Protein AF-A0A7Y2D5H0-F1 (afdb_monomer_lite)

Sequence (251 aa):
MCSSESSTPPQPSTTPNADRPAGATNEPCPEDCTRREFSPREVNESISETISNAPAPYTAWNGTYGWRSKFTVQPDRASCAVRVIVKIKVRGTVTETQKAAWKSAIEGKWNGKAKLVCPDPACEAACPNGYAIRIELQYVDRGEHYTVTANQPTATEGGRAGIGGTTSMTGWGVGDTTDVTHEFGHMLGCPEEYFTTDGVDYTEGGTKTGFRDPGGGIMNNPSGNPTTANYELVRQNAASAMGLTCTTETA

Structure (mmCIF, N/CA/C/O backbone):
data_AF-A0A7Y2D5H0-F1
#
_entry.id   AF-A0A7Y2D5H0-F1
#
loop_
_atom_site.group_PDB
_atom_site.id
_atom_site.type_symbol
_atom_site.label_atom_id
_atom_site.label_alt_id
_atom_site.label_comp_id
_atom_site.label_asym_id
_atom_site.label_entity_id
_atom_site.label_seq_id
_atom_site.pdbx_PDB_ins_code
_atom_site.Cartn_x
_atom_site.Cartn_y
_atom_site.Cartn_z
_atom_site.occupancy
_atom_site.B_iso_or_equiv
_atom_site.auth_seq_id
_atom_site.auth_comp_id
_atom_site.auth_asym_id
_atom_site.auth_atom_id
_atom_site.pdbx_PDB_model_num
ATOM 1 N N . MET A 1 1 ? -20.836 -5.500 37.266 1.00 45.53 1 MET A N 1
ATOM 2 C CA . MET A 1 1 ? -20.396 -6.509 36.282 1.00 45.53 1 MET A CA 1
ATOM 3 C C . MET A 1 1 ? -21.612 -7.347 35.935 1.00 45.53 1 MET A C 1
ATOM 5 O O . MET A 1 1 ? -22.030 -8.138 36.768 1.00 45.53 1 MET A O 1
ATOM 9 N N . CYS A 1 2 ? -22.241 -7.120 34.778 1.00 45.03 2 CYS A N 1
ATOM 10 C CA . CYS A 1 2 ? -23.229 -8.064 34.257 1.00 45.03 2 CYS A CA 1
ATOM 11 C C . CYS A 1 2 ? -22.445 -9.250 33.703 1.00 45.03 2 CYS A C 1
ATOM 13 O O . CYS A 1 2 ? -22.062 -9.266 32.537 1.00 45.03 2 CYS A O 1
ATOM 15 N N . SER A 1 3 ? -22.113 -10.196 34.577 1.00 39.09 3 SER A N 1
ATOM 16 C CA . SER A 1 3 ? -21.658 -11.507 34.148 1.00 39.09 3 SER A CA 1
ATOM 17 C C . SER A 1 3 ? -22.810 -12.135 33.376 1.00 39.09 3 SER A C 1
ATOM 19 O O . SER A 1 3 ? -23.872 -12.388 33.941 1.00 39.09 3 SER A O 1
ATOM 21 N N . SER A 1 4 ? -22.619 -12.377 32.082 1.00 44.34 4 SER A N 1
ATOM 22 C CA . SER A 1 4 ? -23.442 -13.318 31.331 1.00 44.34 4 SER A CA 1
ATOM 23 C C . SER A 1 4 ? -23.094 -14.731 31.807 1.00 44.34 4 SER A C 1
ATOM 25 O O . SER A 1 4 ? -22.464 -15.511 31.095 1.00 44.34 4 SER A O 1
ATOM 27 N N . GLU A 1 5 ? -23.435 -15.046 33.054 1.00 43.03 5 GLU A N 1
ATOM 28 C CA . GLU A 1 5 ? -23.520 -16.425 33.499 1.00 43.03 5 GLU A CA 1
ATOM 29 C C . GLU A 1 5 ? -24.813 -16.991 32.918 1.00 43.03 5 GLU A C 1
ATOM 31 O O . GLU A 1 5 ? -25.920 -16.639 33.328 1.00 43.03 5 GLU A O 1
ATOM 36 N N . SER A 1 6 ? -24.656 -17.860 31.921 1.00 50.69 6 SER A N 1
ATOM 37 C CA . SER A 1 6 ? -25.684 -18.805 31.497 1.00 50.69 6 SER A CA 1
ATOM 38 C C . SER A 1 6 ? -26.018 -19.711 32.686 1.00 50.69 6 SER A C 1
ATOM 40 O O . SER A 1 6 ? -25.460 -20.798 32.828 1.00 50.69 6 SER A O 1
ATOM 42 N N . SER A 1 7 ? -26.900 -19.244 33.567 1.00 45.47 7 SER A N 1
ATOM 43 C CA . SER A 1 7 ? -27.451 -20.037 34.657 1.00 45.47 7 SER A CA 1
ATOM 44 C C . SER A 1 7 ? -28.600 -20.893 34.129 1.00 45.47 7 SER A C 1
ATOM 46 O O . SER A 1 7 ? -29.529 -20.425 33.473 1.00 45.47 7 SER A O 1
ATOM 48 N N . THR A 1 8 ? -28.491 -22.191 34.387 1.00 58.25 8 THR A N 1
ATOM 49 C CA . THR A 1 8 ? -29.515 -23.208 34.147 1.00 58.25 8 THR A CA 1
ATOM 50 C C . THR A 1 8 ? -30.846 -22.774 34.783 1.00 58.25 8 THR A C 1
ATOM 52 O O . THR A 1 8 ? -30.819 -22.273 35.911 1.00 58.25 8 THR A O 1
ATOM 55 N N . PRO A 1 9 ? -32.011 -22.963 34.128 1.00 58.03 9 PRO A N 1
ATOM 56 C CA . PRO A 1 9 ? -33.292 -22.531 34.682 1.00 58.03 9 PRO A CA 1
ATOM 57 C C . PRO A 1 9 ? -33.554 -23.170 36.058 1.00 58.03 9 PRO A C 1
ATOM 59 O O . PRO A 1 9 ? -33.468 -24.398 36.170 1.00 58.03 9 PRO A O 1
ATOM 62 N N . PRO A 1 10 ? -33.883 -22.393 37.106 1.00 57.25 10 PRO A N 1
ATOM 63 C CA . PRO A 1 10 ? -34.279 -22.961 38.387 1.00 57.25 10 PRO A CA 1
ATOM 64 C C . PRO A 1 10 ? -35.613 -23.711 38.261 1.00 57.25 10 PRO A C 1
ATOM 66 O O . PRO A 1 10 ? -36.517 -23.296 37.533 1.00 57.25 10 PRO A O 1
ATOM 69 N N . GLN A 1 11 ? -35.731 -24.829 38.986 1.00 64.50 11 GLN A N 1
ATOM 70 C CA . GLN A 1 11 ? -36.980 -25.586 39.115 1.00 64.50 11 GLN A CA 1
ATOM 71 C C . GLN A 1 11 ? -38.118 -24.700 39.660 1.00 64.50 11 GLN A C 1
ATOM 73 O O . GLN A 1 11 ? -37.873 -23.852 40.521 1.00 64.50 11 GLN A O 1
ATOM 78 N N . PRO A 1 12 ? -39.370 -24.913 39.210 1.00 52.72 12 PRO A N 1
ATOM 79 C CA . PRO A 1 12 ? -40.510 -24.108 39.631 1.00 52.72 12 PRO A CA 1
ATOM 80 C C . PRO A 1 12 ? -40.818 -24.318 41.120 1.00 52.72 12 PRO A C 1
ATOM 82 O O . PRO A 1 12 ? -41.073 -25.438 41.563 1.00 52.72 12 PRO A O 1
ATOM 85 N N . SER A 1 13 ? -40.820 -23.227 41.889 1.00 59.06 13 SER A N 1
ATOM 86 C CA . SER A 1 13 ? -41.262 -23.200 43.282 1.00 59.06 13 SER A CA 1
ATOM 87 C C . SER A 1 13 ? -42.764 -22.907 43.377 1.00 59.06 13 SER A C 1
ATOM 89 O O . SER A 1 13 ? -43.295 -21.985 42.761 1.00 59.06 13 SER A O 1
ATOM 91 N N . THR A 1 14 ? -43.470 -23.704 44.177 1.00 58.34 14 THR A N 1
ATOM 92 C CA . THR A 1 14 ? -44.917 -23.619 44.419 1.00 58.34 14 THR A CA 1
ATOM 93 C C . THR A 1 14 ? -45.246 -22.671 45.576 1.00 58.34 14 THR A C 1
ATOM 95 O O . THR A 1 14 ? -45.796 -23.102 46.592 1.00 58.34 14 THR A O 1
ATOM 98 N N . THR A 1 15 ? -44.899 -21.386 45.467 1.00 53.59 15 THR A N 1
ATOM 99 C CA . THR A 1 15 ? -45.308 -20.379 46.467 1.00 53.59 15 THR A CA 1
ATOM 100 C C . THR A 1 15 ? -46.478 -19.510 45.985 1.00 53.59 15 THR A C 1
ATOM 102 O O . THR A 1 15 ? -46.418 -18.968 44.882 1.00 53.59 15 THR A O 1
ATOM 105 N N . PRO A 1 16 ? -47.527 -19.332 46.812 1.00 52.09 16 PRO A N 1
ATOM 106 C CA . PRO A 1 16 ? -48.714 -18.548 46.488 1.00 52.09 16 PRO A CA 1
ATOM 107 C C . PRO A 1 16 ? -48.440 -17.055 46.709 1.00 52.09 16 PRO A C 1
ATOM 109 O O . PRO A 1 16 ? -48.640 -16.534 47.799 1.00 52.09 16 PRO A O 1
ATOM 112 N N . ASN A 1 17 ? -47.917 -16.376 45.690 1.00 54.53 17 ASN A N 1
ATOM 113 C CA . ASN A 1 17 ? -47.946 -14.913 45.566 1.00 54.53 17 ASN A CA 1
ATOM 114 C C . ASN A 1 17 ? -47.635 -14.545 44.108 1.00 54.53 17 ASN A C 1
ATOM 116 O O . ASN A 1 17 ? -46.522 -14.152 43.762 1.00 54.53 17 ASN A O 1
ATOM 120 N N . ALA A 1 18 ? -48.625 -14.744 43.238 1.00 52.69 18 ALA A N 1
ATOM 121 C CA . ALA A 1 18 ? -48.531 -14.547 41.796 1.00 52.69 18 ALA A CA 1
ATOM 122 C C . ALA A 1 18 ? -49.456 -13.407 41.343 1.00 52.69 18 ALA A C 1
ATOM 124 O O . ALA A 1 18 ? -50.386 -13.649 40.594 1.00 52.69 18 ALA A O 1
ATOM 125 N N . ASP A 1 19 ? -49.208 -12.176 41.806 1.00 56.19 19 ASP A N 1
ATOM 126 C CA . ASP A 1 19 ? -49.989 -10.993 41.386 1.00 56.19 19 ASP A CA 1
ATOM 127 C C . ASP A 1 19 ? -49.125 -9.755 41.064 1.00 56.19 19 ASP A C 1
ATOM 129 O O . ASP A 1 19 ? -49.615 -8.627 41.028 1.00 56.19 19 ASP A O 1
ATOM 133 N N . ARG A 1 20 ? -47.823 -9.918 40.774 1.00 54.28 20 ARG A N 1
ATOM 134 C CA . ARG A 1 20 ? -47.036 -8.822 40.169 1.00 54.28 20 ARG A CA 1
ATOM 135 C C . ARG A 1 20 ? -47.070 -8.933 38.642 1.00 54.28 20 ARG A C 1
ATOM 137 O O . ARG A 1 20 ? -46.663 -9.973 38.125 1.00 54.28 20 ARG A O 1
ATOM 144 N N . PRO A 1 21 ? -47.489 -7.880 37.909 1.00 57.12 21 PRO A N 1
ATOM 145 C CA . PRO A 1 21 ? -47.457 -7.883 36.453 1.00 57.12 21 PRO A CA 1
ATOM 146 C C . PRO A 1 21 ? -46.015 -8.060 35.972 1.00 57.12 21 PRO A C 1
ATOM 148 O O . PRO A 1 21 ? -45.145 -7.236 36.268 1.00 57.12 21 PRO A O 1
ATOM 151 N N . ALA A 1 22 ? -45.761 -9.133 35.225 1.00 58.91 22 ALA A N 1
ATOM 152 C CA . ALA A 1 22 ? -44.515 -9.360 34.504 1.00 58.91 22 ALA A CA 1
ATOM 153 C C . ALA A 1 22 ? -44.458 -8.409 33.295 1.00 58.91 22 ALA A C 1
ATOM 155 O O . ALA A 1 22 ? -44.724 -8.796 32.164 1.00 58.91 22 ALA A O 1
ATOM 156 N N . GLY A 1 23 ? -44.208 -7.127 33.559 1.00 58.00 23 GLY A N 1
ATOM 157 C CA . GLY A 1 23 ? -44.212 -6.060 32.554 1.00 58.00 23 GLY A CA 1
ATOM 158 C C . GLY A 1 23 ? -43.050 -5.084 32.697 1.00 58.00 23 GLY A C 1
ATOM 159 O O . GLY A 1 23 ? -43.138 -3.965 32.205 1.00 58.00 23 GLY A O 1
ATOM 160 N N . ALA A 1 24 ? -41.975 -5.470 33.388 1.00 59.59 24 ALA A N 1
ATOM 161 C CA . ALA A 1 24 ? -40.741 -4.700 33.343 1.00 59.59 24 ALA A CA 1
ATOM 162 C C . ALA A 1 24 ? -40.097 -4.932 31.971 1.00 59.59 24 ALA A C 1
ATOM 164 O O . ALA A 1 24 ? -39.586 -6.013 31.686 1.00 59.59 24 ALA A O 1
ATOM 165 N N . THR A 1 25 ? -40.178 -3.930 31.098 1.00 60.44 25 THR A N 1
ATOM 166 C CA . THR A 1 25 ? -39.374 -3.865 29.879 1.00 60.44 25 THR A CA 1
ATOM 167 C C . THR A 1 25 ? -37.912 -3.972 30.289 1.00 60.44 25 THR A C 1
ATOM 169 O O . THR A 1 25 ? -37.429 -3.107 31.018 1.00 60.44 25 THR A O 1
ATOM 172 N N . ASN A 1 26 ? -37.233 -5.044 29.875 1.00 66.25 26 ASN A N 1
ATOM 173 C CA . ASN A 1 26 ? -35.796 -5.190 30.075 1.00 66.25 26 ASN A CA 1
ATOM 174 C C . ASN A 1 26 ? -35.111 -4.002 29.402 1.00 66.25 26 ASN A C 1
ATOM 176 O O . ASN A 1 26 ? -35.035 -3.942 28.175 1.00 66.25 26 ASN A O 1
ATOM 180 N N . GLU A 1 27 ? -34.668 -3.043 30.207 1.00 69.12 27 GLU A N 1
ATOM 181 C CA . GLU A 1 27 ? -33.819 -1.965 29.737 1.00 69.12 27 GLU A CA 1
ATOM 182 C C . GLU A 1 27 ? -32.550 -2.624 29.179 1.00 69.12 27 GLU A C 1
ATOM 184 O O . GLU A 1 27 ? -31.918 -3.422 29.887 1.00 69.12 27 GLU A O 1
ATOM 189 N N . PRO A 1 28 ? -32.229 -2.422 27.889 1.00 70.75 28 PRO A N 1
ATOM 190 C CA . PRO A 1 28 ? -31.064 -3.051 27.296 1.00 70.75 28 PRO A CA 1
ATOM 191 C C . PRO A 1 28 ? -29.832 -2.629 28.091 1.00 70.75 28 PRO A C 1
ATOM 193 O O . PRO A 1 28 ? -29.683 -1.461 28.454 1.00 70.75 28 PRO A O 1
ATOM 196 N N . CYS A 1 29 ? -28.964 -3.594 28.397 1.00 68.88 29 CYS A N 1
ATOM 197 C CA . CYS A 1 29 ? -27.712 -3.290 29.073 1.00 68.88 29 CYS A CA 1
ATOM 198 C C . CYS A 1 29 ? -26.967 -2.204 28.283 1.00 68.88 29 CYS A C 1
ATOM 200 O O . CYS A 1 29 ? -26.958 -2.278 27.050 1.00 68.88 29 CYS A O 1
ATOM 202 N N . PRO A 1 30 ? -26.337 -1.228 28.964 1.00 74.44 30 PRO A N 1
ATOM 203 C CA . PRO A 1 30 ? -25.504 -0.245 28.292 1.00 74.44 30 PRO A CA 1
ATOM 204 C C . PRO A 1 30 ? -24.509 -0.967 27.386 1.00 74.44 30 PRO A C 1
ATOM 206 O O . PRO A 1 30 ? -23.818 -1.885 27.836 1.00 74.44 30 PRO A O 1
ATOM 209 N N . GLU A 1 31 ? -24.491 -0.599 26.108 1.00 81.69 31 GLU A N 1
ATOM 210 C CA . GLU A 1 31 ? -23.585 -1.195 25.134 1.00 81.69 31 GLU A CA 1
ATOM 211 C C . GLU A 1 31 ? -22.144 -0.980 25.615 1.00 81.69 31 GLU A C 1
ATOM 213 O O . GLU A 1 31 ? -21.754 0.142 25.949 1.00 81.69 31 GLU A O 1
ATOM 218 N N . ASP A 1 32 ? -21.355 -2.058 25.697 1.00 89.44 32 ASP A N 1
ATOM 219 C CA . ASP A 1 32 ? -19.932 -1.945 26.006 1.00 89.44 32 ASP A CA 1
ATOM 220 C C . ASP A 1 32 ? -19.252 -1.245 24.830 1.00 89.44 32 ASP A C 1
ATOM 222 O O . ASP A 1 32 ? -18.888 -1.860 23.823 1.00 89.44 32 ASP A O 1
ATOM 226 N N . CYS A 1 33 ? -19.092 0.069 24.968 1.00 89.56 33 CYS A N 1
ATOM 227 C CA . CYS A 1 33 ? -18.573 0.919 23.913 1.00 89.56 33 CYS A CA 1
ATOM 228 C C . CYS A 1 33 ? -17.155 0.519 23.480 1.00 89.56 33 CYS A C 1
ATOM 230 O O . CYS A 1 33 ? -16.742 0.908 22.388 1.00 89.56 33 CYS A O 1
ATOM 232 N N . THR A 1 34 ? -16.425 -0.277 24.278 1.00 92.06 34 THR A N 1
ATOM 233 C CA . THR A 1 34 ? -15.085 -0.802 23.956 1.00 92.06 34 THR A CA 1
ATOM 234 C C . THR A 1 34 ? -15.108 -2.010 23.015 1.00 92.06 34 THR A C 1
ATOM 236 O O . THR A 1 34 ? -14.064 -2.428 22.523 1.00 92.06 34 THR A O 1
ATOM 239 N N . ARG A 1 35 ? -16.291 -2.552 22.707 1.00 91.81 35 ARG A N 1
ATOM 240 C CA . ARG A 1 35 ? -16.477 -3.721 21.829 1.00 91.81 35 ARG A CA 1
ATOM 241 C C . ARG A 1 35 ? -17.313 -3.427 20.590 1.00 91.81 35 ARG A C 1
ATOM 243 O O . ARG A 1 35 ? -17.757 -4.352 19.919 1.00 91.81 35 ARG A O 1
ATOM 250 N N . ARG A 1 36 ? -17.526 -2.147 20.284 1.00 89.50 36 ARG A N 1
ATOM 251 C CA . ARG A 1 36 ? -18.278 -1.724 19.104 1.00 89.50 36 ARG A CA 1
ATOM 252 C C . ARG A 1 36 ? -17.666 -2.315 17.833 1.00 89.50 36 ARG A C 1
ATOM 254 O O . ARG A 1 36 ? -16.488 -2.097 17.542 1.00 89.50 36 ARG A O 1
ATOM 261 N N . GLU A 1 37 ? -18.491 -3.014 17.065 1.00 89.25 37 GLU A N 1
ATOM 262 C CA . GLU A 1 37 ? -18.139 -3.466 15.725 1.00 89.25 37 GLU A CA 1
ATOM 263 C C . GLU A 1 37 ? -18.453 -2.374 14.701 1.00 89.25 37 GLU A C 1
ATOM 265 O O . GLU A 1 37 ? -19.475 -1.685 14.776 1.00 89.25 37 GLU A O 1
ATOM 270 N N . PHE A 1 38 ? -17.570 -2.225 13.718 1.00 95.06 38 PHE A N 1
ATOM 271 C CA . PHE A 1 38 ? -17.778 -1.327 12.592 1.00 95.06 38 PHE A CA 1
ATOM 272 C C . PHE A 1 38 ? -18.058 -2.145 11.340 1.00 95.06 38 PHE A C 1
ATOM 274 O O . PHE A 1 38 ? -17.418 -3.169 11.089 1.00 95.06 38 PHE A O 1
ATOM 281 N N . SER A 1 39 ? -19.015 -1.683 10.535 1.00 96.19 39 SER A N 1
ATOM 282 C CA . SER A 1 39 ? -19.279 -2.315 9.245 1.00 96.19 39 SER A CA 1
ATOM 283 C C . SER A 1 39 ? -18.039 -2.189 8.352 1.00 96.19 39 SER A C 1
ATOM 285 O O . SER A 1 39 ? -17.507 -1.081 8.223 1.00 96.19 39 SER A O 1
ATOM 287 N N . PRO A 1 40 ? -17.574 -3.286 7.724 1.00 97.56 40 PRO A N 1
ATOM 288 C CA . PRO A 1 40 ? -16.508 -3.207 6.739 1.00 97.56 40 PRO A CA 1
ATOM 289 C C . PRO A 1 40 ? -16.886 -2.251 5.607 1.00 97.56 40 PRO A C 1
ATOM 291 O O . PRO A 1 40 ? -18.034 -2.222 5.160 1.00 97.56 40 PRO A O 1
ATOM 294 N N . ARG A 1 41 ? -15.907 -1.496 5.116 1.00 98.25 41 ARG A N 1
ATOM 295 C CA . ARG A 1 41 ? -16.068 -0.570 3.998 1.00 98.25 41 ARG A CA 1
ATOM 296 C C . ARG A 1 41 ? -15.247 -1.047 2.812 1.00 98.25 41 ARG A C 1
ATOM 298 O O . ARG A 1 41 ? -14.034 -1.203 2.929 1.00 98.25 41 ARG A O 1
ATOM 305 N N . GLU A 1 42 ? -15.906 -1.229 1.676 1.00 98.62 42 GLU A N 1
ATOM 306 C CA . GLU A 1 42 ? -15.233 -1.486 0.405 1.00 98.62 42 GLU A CA 1
ATOM 307 C C . GLU A 1 42 ? -14.732 -0.166 -0.192 1.00 98.62 42 GLU A C 1
ATOM 309 O O . GLU A 1 42 ? -15.496 0.786 -0.358 1.00 98.62 42 GLU A O 1
ATOM 314 N N . VAL A 1 43 ? -13.442 -0.111 -0.500 1.00 98.75 43 VAL A N 1
ATOM 315 C CA . VAL A 1 43 ? -12.756 1.027 -1.112 1.00 98.75 43 VAL A CA 1
ATOM 316 C C . VAL A 1 43 ? -12.576 0.734 -2.592 1.00 98.75 43 VAL A C 1
ATOM 318 O O . VAL A 1 43 ? -12.170 -0.361 -2.971 1.00 98.75 43 VAL A O 1
ATOM 321 N N . ASN A 1 44 ? -12.894 1.711 -3.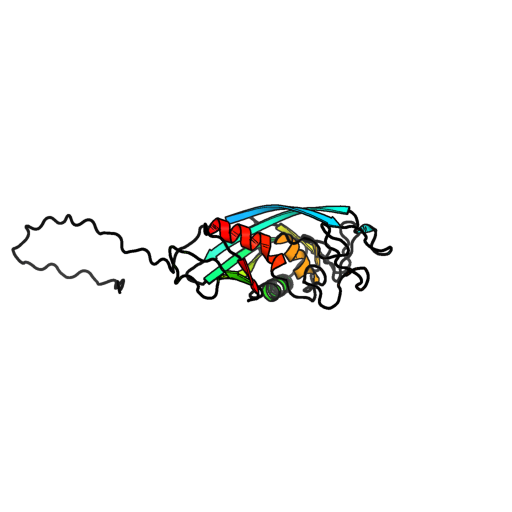439 1.00 98.62 44 ASN A N 1
ATOM 322 C CA . ASN A 1 44 ? -12.688 1.642 -4.882 1.00 98.62 44 ASN A CA 1
ATOM 323 C C . ASN A 1 44 ? -12.510 3.069 -5.416 1.00 98.62 44 ASN A C 1
ATOM 325 O O . ASN A 1 44 ? -13.448 3.671 -5.946 1.00 98.62 44 ASN A O 1
ATOM 329 N N . GLU A 1 45 ? -11.314 3.616 -5.225 1.00 98.56 45 GLU A N 1
ATOM 330 C CA . GLU A 1 45 ? -10.999 5.028 -5.455 1.00 98.56 45 GLU A CA 1
ATOM 331 C C . GLU A 1 45 ? -10.133 5.209 -6.698 1.00 98.56 45 GLU A C 1
ATOM 333 O O . GLU A 1 45 ? -9.316 4.351 -7.036 1.00 98.56 45 GLU A O 1
ATOM 338 N N . SER A 1 46 ? -10.351 6.306 -7.426 1.00 98.50 46 SER A N 1
ATOM 339 C CA . SER A 1 46 ? -9.501 6.666 -8.563 1.00 98.50 46 SER A CA 1
ATOM 340 C C . SER A 1 46 ? -8.314 7.457 -8.049 1.00 98.50 46 SER A C 1
ATOM 342 O O . SER A 1 46 ? -8.507 8.499 -7.430 1.00 98.50 46 SER A O 1
ATOM 344 N N . ILE A 1 47 ? -7.113 6.981 -8.341 1.00 98.44 47 ILE A N 1
ATOM 345 C CA . ILE A 1 47 ? -5.870 7.667 -8.010 1.00 98.44 47 ILE A CA 1
ATOM 346 C C . ILE A 1 47 ? -5.227 8.122 -9.311 1.00 98.44 47 ILE A C 1
ATOM 348 O O . ILE A 1 47 ? -5.346 7.450 -10.339 1.00 98.44 47 ILE A O 1
ATOM 352 N N . SER A 1 48 ? -4.592 9.284 -9.272 1.00 98.25 48 SER A N 1
ATOM 353 C CA . SER A 1 48 ? -3.769 9.795 -10.353 1.00 98.25 48 SER A CA 1
ATOM 354 C C . SER A 1 48 ? -2.543 10.447 -9.751 1.00 98.25 48 SER A C 1
ATOM 356 O O . SER A 1 48 ? -2.638 11.027 -8.674 1.00 98.25 48 SER A O 1
ATOM 358 N N . GLU A 1 49 ? -1.431 10.350 -10.461 1.00 97.94 49 GLU A N 1
ATOM 359 C CA . GLU A 1 49 ? -0.187 11.020 -10.114 1.00 97.94 49 GLU A CA 1
ATOM 360 C C . GLU A 1 49 ? 0.399 11.656 -11.372 1.00 97.94 49 GLU A C 1
ATOM 362 O O . GLU A 1 49 ? 0.147 11.205 -12.497 1.00 97.94 49 GLU A O 1
ATOM 367 N N . THR A 1 50 ? 1.201 12.695 -11.197 1.00 98.38 50 THR A N 1
ATOM 368 C CA . THR A 1 50 ? 2.016 13.273 -12.260 1.00 98.38 50 THR A CA 1
ATOM 369 C C . THR A 1 50 ? 3.474 13.283 -11.849 1.00 98.38 50 THR A C 1
ATOM 371 O O . THR A 1 50 ? 3.861 13.992 -10.921 1.00 98.38 50 THR A O 1
ATOM 374 N N . ILE A 1 51 ? 4.285 12.541 -12.600 1.00 97.25 51 ILE A N 1
ATOM 375 C CA . ILE A 1 51 ? 5.739 12.533 -12.472 1.00 97.25 51 ILE A CA 1
ATOM 376 C C . ILE A 1 51 ? 6.312 13.536 -13.470 1.00 97.25 51 ILE A C 1
ATOM 378 O O . ILE A 1 51 ? 5.972 13.539 -14.658 1.00 97.25 51 ILE A O 1
ATOM 382 N N . SER A 1 52 ? 7.198 14.394 -12.987 1.00 97.06 52 SER A N 1
ATOM 383 C CA . SER A 1 52 ? 7.877 15.425 -13.762 1.00 97.06 52 SER A CA 1
ATOM 384 C C . SER A 1 52 ? 9.353 15.523 -13.375 1.00 97.06 52 SER A C 1
ATOM 386 O O . SER A 1 52 ? 9.790 14.978 -12.359 1.00 97.06 52 SER A O 1
ATOM 388 N N . ASN A 1 53 ? 10.132 16.215 -14.210 1.00 94.12 53 ASN A N 1
ATOM 389 C CA . ASN A 1 53 ? 11.560 16.471 -14.006 1.00 94.12 53 ASN A CA 1
ATOM 390 C C . ASN A 1 53 ? 12.431 15.212 -13.831 1.00 94.12 53 ASN A C 1
ATOM 392 O O . ASN A 1 53 ? 13.527 15.297 -13.277 1.00 94.12 53 ASN A O 1
ATOM 396 N N . ALA A 1 54 ? 11.996 14.051 -14.334 1.00 92.94 54 ALA A N 1
ATOM 397 C CA . ALA A 1 54 ? 12.839 12.862 -14.344 1.00 92.94 54 ALA A CA 1
ATOM 398 C C . ALA A 1 54 ? 14.099 13.114 -15.203 1.00 92.94 54 ALA A C 1
ATOM 400 O O . ALA A 1 54 ? 13.978 13.620 -16.329 1.00 92.94 54 ALA A O 1
ATOM 401 N N . PRO A 1 55 ? 15.309 12.777 -14.715 1.00 90.56 55 PRO A N 1
ATOM 402 C CA . PRO A 1 55 ? 16.555 13.056 -15.421 1.00 90.56 55 PRO A CA 1
ATOM 403 C C . PRO A 1 55 ? 16.678 12.194 -16.687 1.00 90.56 55 PRO A C 1
ATOM 405 O O . PRO A 1 55 ? 15.955 11.215 -16.858 1.00 90.56 55 PRO A O 1
ATOM 408 N N . ALA A 1 56 ? 17.632 12.527 -17.567 1.00 91.00 56 ALA A N 1
ATOM 409 C CA . ALA A 1 56 ? 17.823 11.903 -18.886 1.00 91.00 56 ALA A CA 1
ATOM 410 C C . ALA A 1 56 ? 17.597 10.368 -18.958 1.00 91.00 56 ALA A C 1
ATOM 412 O O . ALA A 1 56 ? 16.802 9.950 -19.807 1.00 91.00 56 ALA A O 1
ATOM 413 N N . PRO A 1 57 ? 18.203 9.523 -18.089 1.00 88.50 57 PRO A N 1
ATOM 414 C CA . PRO A 1 57 ? 18.006 8.068 -18.149 1.00 88.50 57 PRO A CA 1
ATOM 415 C C . PRO A 1 57 ? 16.583 7.601 -17.795 1.00 88.50 57 PRO A C 1
ATOM 417 O O . PRO A 1 57 ? 16.211 6.484 -18.142 1.00 88.50 57 PRO A O 1
ATOM 420 N N . TYR A 1 58 ? 15.780 8.442 -17.138 1.00 89.44 58 TYR A N 1
ATOM 421 C CA . TYR A 1 58 ? 14.434 8.129 -16.652 1.00 89.44 58 TYR A CA 1
ATOM 422 C C . TYR A 1 58 ? 13.350 9.008 -17.285 1.00 89.44 58 TYR A C 1
ATOM 424 O O . TYR A 1 58 ? 12.223 9.035 -16.811 1.00 89.44 58 TYR A O 1
ATOM 432 N N . THR A 1 59 ? 13.642 9.705 -18.384 1.00 90.94 59 THR A N 1
ATOM 433 C CA . THR A 1 59 ? 12.684 10.616 -19.043 1.00 90.94 59 THR A CA 1
ATOM 434 C C . THR A 1 59 ? 11.350 9.963 -19.417 1.00 90.94 59 THR A C 1
ATOM 436 O O . THR A 1 59 ? 10.328 10.644 -19.407 1.00 90.94 59 THR A O 1
ATOM 439 N N . ALA A 1 60 ? 11.339 8.649 -19.674 1.00 89.06 60 ALA A N 1
ATOM 440 C CA . ALA A 1 60 ? 10.134 7.855 -19.936 1.00 89.06 60 ALA A CA 1
ATOM 441 C C . ALA A 1 60 ? 9.190 7.700 -18.723 1.00 89.06 60 ALA A C 1
ATOM 443 O O . ALA A 1 60 ? 8.092 7.160 -18.874 1.00 89.06 60 ALA A O 1
ATOM 444 N N . TRP A 1 61 ? 9.616 8.131 -17.532 1.00 90.44 61 TRP A N 1
ATOM 445 C CA . TRP A 1 61 ? 8.781 8.204 -16.335 1.00 90.44 61 TRP A CA 1
ATOM 446 C C . TRP A 1 61 ? 7.958 9.487 -16.273 1.00 90.44 61 TRP A C 1
ATOM 448 O O . TRP A 1 61 ? 6.925 9.481 -15.615 1.00 90.44 61 TRP A O 1
ATOM 458 N N . ASN A 1 62 ? 8.342 10.554 -16.982 1.00 94.56 62 ASN A N 1
ATOM 459 C CA . ASN A 1 62 ? 7.540 11.775 -17.009 1.00 94.56 62 ASN A CA 1
ATOM 460 C C . ASN A 1 62 ? 6.169 11.505 -17.643 1.00 94.56 62 ASN A C 1
ATOM 462 O O . ASN A 1 62 ? 6.084 10.956 -18.743 1.00 94.56 62 ASN A O 1
ATOM 466 N N . GLY A 1 63 ? 5.103 11.928 -16.972 1.00 96.56 63 GLY A N 1
ATOM 467 C CA . GLY A 1 63 ? 3.738 11.727 -17.439 1.00 96.56 63 GLY A CA 1
ATOM 468 C C . GLY A 1 63 ? 2.720 11.754 -16.309 1.00 96.56 63 GLY A C 1
ATOM 469 O O . GLY A 1 63 ? 3.073 11.838 -15.135 1.00 96.56 63 GLY A O 1
ATOM 470 N N . THR A 1 64 ? 1.449 11.673 -16.693 1.00 97.62 64 THR A N 1
ATOM 471 C CA . THR A 1 64 ? 0.334 11.499 -15.762 1.00 97.62 64 THR A CA 1
ATOM 472 C C . THR A 1 64 ? -0.160 10.065 -15.851 1.00 97.62 64 THR A C 1
ATOM 474 O O . THR A 1 64 ? -0.481 9.577 -16.938 1.00 97.62 64 THR A O 1
ATOM 477 N N . TYR A 1 65 ? -0.241 9.409 -14.702 1.00 96.38 65 TYR A N 1
ATOM 478 C CA . TYR A 1 65 ? -0.696 8.033 -14.565 1.00 96.38 65 TYR A CA 1
ATOM 479 C C . TYR A 1 65 ? -1.964 7.993 -13.724 1.00 96.38 65 TYR A C 1
ATOM 481 O O . TYR A 1 65 ? -2.277 8.930 -12.987 1.00 96.38 65 TYR A O 1
ATOM 489 N N . GLY A 1 66 ? -2.729 6.915 -13.862 1.00 97.12 66 GLY A N 1
ATOM 490 C CA . GLY A 1 66 ? -3.946 6.730 -13.091 1.00 97.12 66 GLY A CA 1
ATOM 491 C C . GLY A 1 66 ? -4.303 5.264 -12.926 1.00 97.12 66 GLY A C 1
ATOM 492 O O . GLY A 1 66 ? -4.084 4.448 -13.822 1.00 97.12 66 GLY A O 1
ATOM 493 N N . TRP A 1 67 ? -4.856 4.933 -11.765 1.00 97.94 67 TRP A N 1
ATOM 494 C CA . TRP A 1 67 ? -5.265 3.578 -11.417 1.00 97.94 67 TRP A CA 1
ATOM 495 C C . TRP A 1 67 ? -6.436 3.580 -10.432 1.00 97.94 67 TRP A C 1
ATOM 497 O O . TRP A 1 67 ? -6.913 4.619 -9.974 1.00 97.94 67 TRP A O 1
ATOM 507 N N . ARG A 1 68 ? -6.943 2.382 -10.129 1.00 98.44 68 ARG A N 1
ATOM 508 C CA . ARG A 1 68 ? -8.002 2.172 -9.137 1.00 98.44 68 ARG A CA 1
ATOM 509 C C . ARG A 1 68 ? -7.421 1.487 -7.907 1.00 98.44 68 ARG A C 1
ATOM 511 O O . ARG A 1 68 ? -6.928 0.363 -8.026 1.00 98.44 68 ARG A O 1
ATOM 518 N N . SER A 1 69 ? -7.522 2.141 -6.756 1.00 98.69 69 SER A N 1
ATOM 519 C CA . SER A 1 69 ? -7.177 1.596 -5.440 1.00 98.69 69 SER A CA 1
ATOM 520 C C . SER A 1 69 ? -8.379 0.853 -4.852 1.00 98.69 69 SER A C 1
ATOM 522 O O . SER A 1 69 ? -9.467 1.428 -4.771 1.00 98.69 69 SER A O 1
ATOM 524 N N . LYS A 1 70 ? -8.224 -0.437 -4.528 1.00 98.81 70 LYS A N 1
ATOM 525 C CA . LYS A 1 70 ? -9.321 -1.362 -4.205 1.00 98.81 70 LYS A CA 1
ATOM 526 C C . LYS A 1 70 ? -8.978 -2.276 -3.034 1.00 98.81 70 LYS A C 1
ATOM 528 O O . LYS A 1 70 ? -8.133 -3.162 -3.151 1.00 98.81 70 LYS A O 1
ATOM 533 N N . PHE A 1 71 ? -9.664 -2.103 -1.915 1.00 98.88 71 PHE A N 1
ATOM 534 C CA . PHE A 1 71 ? -9.458 -2.907 -0.711 1.00 98.88 71 PHE A CA 1
ATOM 535 C C . PHE A 1 71 ? -10.645 -2.798 0.236 1.00 98.88 71 PHE A C 1
ATOM 537 O O . PHE A 1 71 ? -11.441 -1.873 0.135 1.00 98.88 71 PHE A O 1
ATOM 544 N N . THR A 1 72 ? -10.747 -3.708 1.198 1.00 98.94 72 THR A N 1
ATOM 545 C CA . THR A 1 72 ? -11.737 -3.594 2.272 1.00 98.94 72 THR A CA 1
ATOM 546 C C . THR A 1 72 ? -11.056 -3.065 3.531 1.00 98.94 72 THR A C 1
ATOM 548 O O . THR A 1 72 ? -10.015 -3.584 3.931 1.00 98.94 72 THR A O 1
ATOM 551 N N . VAL A 1 73 ? -11.647 -2.070 4.190 1.00 98.69 73 VAL A N 1
ATOM 552 C CA . VAL A 1 73 ? -11.226 -1.594 5.516 1.00 98.69 73 VAL A CA 1
ATOM 553 C C . VAL A 1 73 ? -12.212 -2.074 6.564 1.00 98.69 73 VAL A C 1
ATOM 555 O O . VAL A 1 73 ? -13.416 -1.877 6.424 1.00 98.69 73 VAL A O 1
ATOM 558 N N . GLN A 1 74 ? -11.703 -2.666 7.638 1.00 98.44 74 GLN A N 1
ATOM 559 C CA . GLN A 1 74 ? -12.506 -3.143 8.753 1.00 98.44 74 GLN A CA 1
ATOM 560 C C . GLN A 1 74 ? -11.852 -2.741 10.082 1.00 98.44 74 GLN A C 1
ATOM 562 O O . GLN A 1 74 ? -10.969 -3.447 10.578 1.00 98.44 74 GLN A O 1
ATOM 567 N N . PRO A 1 75 ? -12.257 -1.597 10.658 1.00 98.06 75 PRO A N 1
ATOM 568 C CA . PRO A 1 75 ? -11.883 -1.224 12.013 1.00 98.06 75 PRO A CA 1
ATOM 569 C C . PRO A 1 75 ? -12.530 -2.178 13.021 1.00 98.06 75 PRO A C 1
ATOM 571 O O . PRO A 1 75 ? -13.673 -2.601 12.849 1.00 98.06 75 PRO A O 1
ATOM 574 N N . ASP A 1 76 ? -11.801 -2.507 14.076 1.00 96.19 76 ASP A N 1
ATOM 575 C CA . ASP A 1 76 ? -12.229 -3.433 15.116 1.00 96.19 76 ASP A CA 1
ATOM 576 C C . ASP A 1 76 ? -11.765 -2.895 16.470 1.00 96.19 76 ASP A C 1
ATOM 578 O O . ASP A 1 76 ? -10.566 -2.792 16.754 1.00 96.19 76 ASP A O 1
ATOM 582 N N . ARG A 1 77 ? -12.738 -2.500 17.296 1.00 95.25 77 ARG A N 1
ATOM 583 C CA . ARG A 1 77 ? -12.471 -1.897 18.601 1.00 95.25 77 ARG A CA 1
ATOM 584 C C . ARG A 1 77 ? -12.036 -2.916 19.641 1.00 95.25 77 ARG A C 1
ATOM 586 O O . ARG A 1 77 ? -11.191 -2.590 20.465 1.00 95.25 77 ARG A O 1
ATOM 593 N N . ALA A 1 78 ? -12.539 -4.146 19.572 1.00 94.56 78 ALA A N 1
ATOM 594 C CA . ALA A 1 78 ? -12.189 -5.178 20.540 1.00 94.56 78 ALA A CA 1
ATOM 595 C C . ALA A 1 78 ? -10.702 -5.56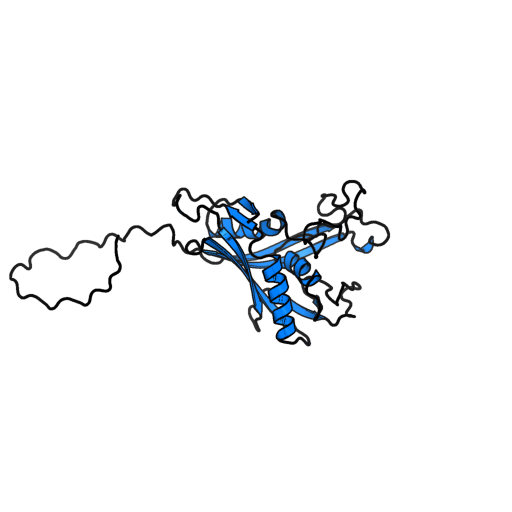5 20.443 1.00 94.56 78 ALA A C 1
ATOM 597 O O . ALA A 1 78 ? -10.064 -5.839 21.458 1.00 94.56 78 ALA A O 1
ATOM 598 N N . SER A 1 79 ? -10.141 -5.560 19.229 1.00 96.00 79 SER A N 1
ATOM 599 C CA . SER A 1 79 ? -8.718 -5.845 18.988 1.00 96.00 79 SER A CA 1
ATOM 600 C C . SER A 1 79 ? -7.832 -4.603 18.852 1.00 96.00 79 SER A C 1
ATOM 602 O O . SER A 1 79 ? -6.613 -4.742 18.741 1.00 96.00 79 SER A O 1
ATOM 604 N N . CYS A 1 80 ? -8.416 -3.400 18.860 1.00 97.38 80 CYS A N 1
ATOM 605 C CA . CYS A 1 80 ? -7.726 -2.144 18.568 1.00 97.38 80 CYS A CA 1
ATOM 606 C C . CYS A 1 80 ? -6.875 -2.228 17.299 1.00 97.38 80 CYS A C 1
ATOM 608 O O . CYS A 1 80 ? -5.680 -1.916 17.286 1.00 97.38 80 CYS A O 1
ATOM 610 N N . ALA A 1 81 ? -7.507 -2.674 16.215 1.00 97.88 81 ALA A N 1
ATOM 611 C CA . ALA A 1 81 ? -6.864 -2.827 14.923 1.00 97.88 81 ALA A CA 1
ATOM 612 C C . ALA A 1 81 ? -7.754 -2.323 13.785 1.00 97.88 81 ALA A C 1
ATOM 614 O O . ALA A 1 81 ? -8.980 -2.322 13.868 1.00 97.88 81 ALA A O 1
ATOM 615 N N . VAL A 1 82 ? -7.117 -1.922 12.690 1.00 98.50 82 VAL A N 1
ATOM 616 C CA . VAL A 1 82 ? -7.768 -1.745 11.393 1.00 98.50 82 VAL A CA 1
ATOM 617 C C . VAL A 1 82 ? -7.244 -2.829 10.469 1.00 98.50 82 VAL A C 1
ATOM 619 O O . VAL A 1 82 ? -6.073 -2.801 10.086 1.00 98.50 82 VAL A O 1
ATOM 622 N N . ARG A 1 83 ? -8.106 -3.783 10.108 1.00 98.62 83 ARG A N 1
ATOM 623 C CA . ARG A 1 83 ? -7.794 -4.771 9.073 1.00 98.62 83 ARG A CA 1
ATOM 624 C C . ARG A 1 83 ? -7.985 -4.139 7.698 1.00 98.62 83 ARG A C 1
ATOM 626 O O . ARG A 1 83 ? -9.023 -3.538 7.429 1.00 98.62 83 ARG A O 1
ATOM 633 N N . VAL A 1 84 ? -6.988 -4.283 6.838 1.00 98.81 84 VAL A N 1
ATOM 634 C CA . VAL A 1 84 ? -6.990 -3.833 5.445 1.00 98.81 84 VAL A CA 1
ATOM 635 C C . VAL A 1 84 ? -6.829 -5.067 4.576 1.00 98.81 84 VAL A C 1
ATOM 637 O O . VAL A 1 84 ? -5.749 -5.646 4.500 1.00 98.81 84 VAL A O 1
ATOM 640 N N . ILE A 1 85 ? -7.917 -5.495 3.952 1.00 98.94 85 ILE A N 1
ATOM 641 C CA . ILE A 1 85 ? -7.972 -6.761 3.228 1.00 98.94 85 ILE A CA 1
ATOM 642 C C . ILE A 1 85 ? -7.811 -6.482 1.738 1.00 98.94 85 ILE A C 1
ATOM 644 O O . ILE A 1 85 ? -8.603 -5.743 1.147 1.00 98.94 85 ILE A O 1
ATOM 648 N N . VAL A 1 86 ? -6.822 -7.116 1.111 1.00 98.88 86 VAL A N 1
ATOM 649 C CA . VAL A 1 86 ? -6.617 -7.067 -0.341 1.00 98.88 86 VAL A CA 1
ATOM 650 C C . VAL A 1 86 ? -6.756 -8.469 -0.916 1.00 98.88 86 VAL A C 1
ATOM 652 O O . VAL A 1 86 ? -5.958 -9.359 -0.627 1.00 98.88 86 VAL A O 1
ATOM 655 N N . LYS A 1 87 ? -7.788 -8.671 -1.740 1.00 98.88 87 LYS A N 1
ATOM 656 C CA . LYS A 1 87 ? -8.075 -9.952 -2.389 1.00 98.88 87 LYS A CA 1
ATOM 657 C C . LYS A 1 87 ? -7.436 -9.997 -3.769 1.00 98.88 87 LYS A C 1
ATOM 659 O O . LYS A 1 87 ? -7.769 -9.182 -4.631 1.00 98.88 87 LYS A O 1
ATOM 664 N N . ILE A 1 88 ? -6.560 -10.966 -3.993 1.00 98.81 88 ILE A N 1
ATOM 665 C CA . ILE A 1 88 ? -5.823 -11.138 -5.242 1.00 98.81 88 ILE A CA 1
ATOM 666 C C . ILE A 1 88 ? -6.168 -12.477 -5.879 1.00 98.81 88 ILE A C 1
ATOM 668 O O . ILE A 1 88 ? -6.012 -13.537 -5.274 1.00 98.81 88 ILE A O 1
ATOM 672 N N . LYS A 1 89 ? -6.556 -12.429 -7.150 1.00 98.69 89 LYS A N 1
ATOM 673 C CA . LYS A 1 89 ? -6.556 -13.590 -8.033 1.00 98.69 89 LYS A CA 1
ATOM 674 C C . LYS A 1 89 ? -5.244 -13.637 -8.796 1.00 98.69 89 LYS A C 1
ATOM 676 O O . LYS A 1 89 ? -4.904 -12.679 -9.483 1.00 98.69 89 LYS A O 1
ATOM 681 N N . VAL A 1 90 ? -4.523 -14.750 -8.721 1.00 98.44 90 VAL A N 1
ATOM 682 C CA . VAL A 1 90 ? -3.251 -14.900 -9.441 1.00 98.44 90 VAL A CA 1
ATOM 683 C C . VAL A 1 90 ? -3.463 -15.643 -10.759 1.00 98.44 90 VAL A C 1
ATOM 685 O O . VAL A 1 90 ? -4.157 -16.658 -10.801 1.00 98.44 90 VAL A O 1
ATOM 688 N N . ARG A 1 91 ? -2.863 -15.142 -11.840 1.00 97.25 91 ARG A N 1
ATOM 689 C CA . ARG A 1 91 ? -2.765 -15.796 -13.153 1.00 97.25 91 ARG A CA 1
ATOM 690 C C . ARG A 1 91 ? -1.314 -16.158 -13.460 1.00 97.25 91 ARG A C 1
ATOM 692 O O . ARG A 1 91 ? -0.398 -15.529 -12.946 1.00 97.25 91 ARG A O 1
ATOM 699 N N . GLY A 1 92 ? -1.115 -17.127 -14.350 1.00 95.25 92 GLY A N 1
ATOM 700 C CA . GLY A 1 92 ? 0.214 -17.614 -14.726 1.00 95.25 92 GLY A CA 1
ATOM 701 C C . GLY A 1 92 ? 0.723 -18.727 -13.809 1.00 95.25 92 GLY A C 1
ATOM 702 O O . GLY A 1 92 ? -0.013 -19.255 -12.975 1.00 95.25 92 GLY A O 1
ATOM 703 N N . THR A 1 93 ? 1.985 -19.110 -13.999 1.00 95.19 93 THR A N 1
ATOM 704 C CA . THR A 1 93 ? 2.610 -20.217 -13.265 1.00 95.19 93 THR A CA 1
ATOM 705 C C . THR A 1 93 ? 3.302 -19.693 -12.013 1.00 95.19 93 THR A C 1
ATOM 707 O O . THR A 1 93 ? 4.357 -19.069 -12.100 1.00 95.19 93 THR A O 1
ATOM 710 N N . VAL A 1 94 ? 2.723 -19.985 -10.849 1.00 96.94 94 VAL A N 1
ATOM 711 C CA . VAL A 1 94 ? 3.291 -19.678 -9.531 1.00 96.94 94 VAL A CA 1
ATOM 712 C C . VAL A 1 94 ? 3.007 -20.828 -8.566 1.00 96.94 94 VAL A C 1
ATOM 714 O O . VAL A 1 94 ? 1.962 -21.473 -8.644 1.00 96.94 94 VAL A O 1
ATOM 717 N N . THR A 1 95 ? 3.934 -21.093 -7.655 1.00 97.75 95 THR A N 1
ATOM 718 C CA . THR A 1 95 ? 3.769 -22.094 -6.593 1.00 97.75 95 THR A CA 1
ATOM 719 C C . THR A 1 95 ? 3.148 -21.480 -5.337 1.00 97.75 95 THR A C 1
ATOM 721 O O . THR A 1 95 ? 3.244 -20.275 -5.102 1.00 97.75 95 THR A O 1
ATOM 724 N N . GLU A 1 96 ? 2.563 -22.307 -4.469 1.00 98.00 96 GLU A N 1
ATOM 725 C CA . GLU A 1 96 ? 2.050 -21.840 -3.172 1.00 98.00 96 GLU A CA 1
ATOM 726 C C . GLU A 1 96 ? 3.160 -21.283 -2.267 1.00 98.00 96 GLU A C 1
ATOM 728 O O . GLU A 1 96 ? 2.932 -20.328 -1.532 1.00 98.00 96 GLU A O 1
ATOM 733 N N . THR A 1 97 ? 4.390 -21.800 -2.368 1.00 98.19 97 THR A N 1
ATOM 734 C CA . THR A 1 97 ? 5.551 -21.244 -1.656 1.00 98.19 97 THR A CA 1
ATOM 735 C C . THR A 1 97 ? 5.861 -19.816 -2.102 1.00 98.19 97 THR A C 1
ATOM 737 O O . THR A 1 97 ? 6.129 -18.961 -1.264 1.00 98.19 97 THR A O 1
ATOM 740 N N . GLN A 1 98 ? 5.790 -19.533 -3.404 1.00 97.75 98 GLN A N 1
ATOM 741 C CA . GLN A 1 98 ? 6.015 -18.184 -3.935 1.00 97.75 98 GLN A CA 1
ATOM 742 C C . GLN A 1 98 ? 4.892 -17.224 -3.529 1.00 97.75 98 GLN A C 1
ATOM 744 O O . GLN A 1 98 ? 5.171 -16.115 -3.080 1.00 97.75 98 GLN A O 1
ATOM 749 N N . LYS A 1 99 ? 3.630 -17.671 -3.570 1.00 98.50 99 LYS A N 1
ATOM 750 C CA . LYS A 1 99 ? 2.500 -16.910 -3.013 1.00 98.50 99 LYS A CA 1
ATOM 751 C C . LYS A 1 99 ? 2.697 -16.608 -1.522 1.00 98.50 99 LYS A C 1
ATOM 753 O O . LYS A 1 99 ? 2.535 -15.473 -1.087 1.00 98.50 99 LYS A O 1
ATOM 758 N N . ALA A 1 100 ? 3.090 -17.602 -0.728 1.00 98.62 100 ALA A N 1
ATOM 759 C CA . ALA A 1 100 ? 3.369 -17.404 0.691 1.00 98.62 100 ALA A CA 1
ATOM 760 C C . ALA A 1 100 ? 4.520 -16.409 0.922 1.00 98.62 100 ALA A C 1
ATOM 762 O O . ALA A 1 100 ? 4.429 -15.578 1.825 1.00 98.62 100 ALA A O 1
ATOM 763 N N . ALA A 1 101 ? 5.564 -16.444 0.087 1.00 98.44 101 ALA A N 1
ATOM 764 C CA . ALA A 1 101 ? 6.674 -15.497 0.146 1.00 98.44 101 ALA A CA 1
ATOM 765 C C . ALA A 1 101 ? 6.222 -14.058 -0.159 1.00 98.44 101 ALA A C 1
ATOM 767 O O . ALA A 1 101 ? 6.535 -13.158 0.618 1.00 98.44 101 ALA A O 1
ATOM 768 N N . TRP A 1 102 ? 5.426 -13.843 -1.213 1.00 98.50 102 TRP A N 1
ATOM 769 C CA . TRP A 1 102 ? 4.828 -12.535 -1.509 1.00 98.50 102 TRP A CA 1
ATOM 770 C C . TRP A 1 102 ? 3.979 -12.020 -0.348 1.00 98.50 102 TRP A C 1
ATOM 772 O O . TRP A 1 102 ? 4.194 -10.904 0.123 1.00 98.50 102 TRP A O 1
ATOM 782 N N . LYS A 1 103 ? 3.051 -12.846 0.156 1.00 98.81 103 LYS A N 1
ATOM 783 C CA . LYS A 1 103 ? 2.202 -12.503 1.304 1.00 98.81 103 LYS A CA 1
ATOM 784 C C . LYS A 1 103 ? 3.040 -12.112 2.518 1.00 98.81 103 LYS A C 1
ATOM 786 O O . LYS A 1 103 ? 2.815 -11.051 3.088 1.00 98.81 103 LYS A O 1
ATOM 791 N N . SER A 1 104 ? 4.026 -12.931 2.885 1.00 98.75 104 SER A N 1
ATOM 792 C CA . SER A 1 104 ? 4.892 -12.660 4.035 1.00 98.75 104 SER A CA 1
ATOM 793 C C . SER A 1 104 ? 5.701 -11.376 3.861 1.00 98.75 104 SER A C 1
ATOM 795 O O . SER A 1 104 ? 5.872 -10.639 4.830 1.00 98.75 104 SER A O 1
ATOM 797 N N . ALA A 1 105 ? 6.209 -11.107 2.657 1.00 98.50 105 ALA A N 1
ATOM 798 C CA . ALA A 1 105 ? 6.974 -9.900 2.372 1.00 98.50 105 ALA A CA 1
ATOM 799 C C . ALA A 1 105 ? 6.100 -8.646 2.483 1.00 98.50 105 ALA A C 1
ATOM 801 O O . ALA A 1 105 ? 6.463 -7.703 3.183 1.00 98.50 105 ALA A O 1
ATOM 802 N N . ILE A 1 106 ? 4.923 -8.662 1.855 1.00 98.75 106 ILE A N 1
ATOM 803 C CA . ILE A 1 106 ? 3.962 -7.556 1.883 1.00 98.75 106 ILE A CA 1
ATOM 804 C C . ILE A 1 106 ? 3.485 -7.304 3.316 1.00 98.75 106 ILE A C 1
ATOM 806 O O . ILE A 1 106 ? 3.633 -6.202 3.841 1.00 98.75 106 ILE A O 1
ATOM 810 N N . GLU A 1 107 ? 2.967 -8.325 3.993 1.00 98.75 107 GLU A N 1
ATOM 811 C CA . GLU A 1 107 ? 2.443 -8.165 5.349 1.00 98.75 107 GLU A CA 1
ATOM 812 C C . GLU A 1 107 ? 3.541 -7.777 6.337 1.00 98.75 107 GLU A C 1
ATOM 814 O O . GLU A 1 107 ? 3.329 -6.894 7.161 1.00 98.75 107 GLU A O 1
ATOM 819 N N . GLY A 1 108 ? 4.737 -8.360 6.236 1.00 98.44 108 GLY A N 1
ATOM 820 C CA . GLY A 1 108 ? 5.869 -7.988 7.088 1.00 98.44 108 GLY A CA 1
ATOM 821 C C . GLY A 1 108 ? 6.349 -6.550 6.868 1.00 98.44 108 GLY A C 1
ATOM 822 O O . GLY A 1 108 ? 6.815 -5.898 7.808 1.00 98.44 108 GLY A O 1
ATOM 823 N N . LYS A 1 109 ? 6.217 -6.037 5.640 1.00 98.25 109 LYS A N 1
ATOM 824 C CA . LYS A 1 109 ? 6.623 -4.678 5.288 1.00 98.25 109 LYS A CA 1
ATOM 825 C C . LYS A 1 109 ? 5.638 -3.625 5.793 1.00 98.25 109 LYS A C 1
ATOM 827 O O . LYS A 1 109 ? 6.077 -2.591 6.292 1.00 98.25 109 LYS A O 1
ATOM 832 N N . TRP A 1 110 ? 4.338 -3.895 5.709 1.00 98.69 110 TRP A N 1
ATOM 833 C CA . TRP A 1 110 ? 3.293 -2.919 6.026 1.00 98.69 110 TRP A CA 1
ATOM 834 C C . TRP A 1 110 ? 2.703 -3.073 7.443 1.00 98.69 110 TRP A C 1
ATOM 836 O O . TRP A 1 110 ? 2.325 -2.089 8.076 1.00 98.69 110 TRP A O 1
ATOM 846 N N . ASN A 1 111 ? 2.652 -4.278 8.015 1.00 98.62 111 ASN A N 1
ATOM 847 C CA . ASN A 1 111 ? 2.001 -4.476 9.314 1.00 98.62 111 ASN A CA 1
ATOM 848 C C . ASN A 1 111 ? 2.778 -3.838 10.462 1.00 98.62 111 ASN A C 1
ATOM 850 O O . ASN A 1 111 ? 3.987 -4.023 10.603 1.00 98.62 111 ASN A O 1
ATOM 854 N N . GLY A 1 112 ? 2.047 -3.132 11.332 1.00 95.94 112 GLY A N 1
ATOM 855 C CA . GLY A 1 112 ? 2.612 -2.548 12.548 1.00 95.94 112 GLY A CA 1
ATOM 856 C C . GLY A 1 112 ? 3.651 -1.455 12.294 1.00 95.94 112 GLY A C 1
ATOM 857 O O . GLY A 1 112 ? 4.517 -1.259 13.137 1.00 95.94 112 GLY A O 1
ATOM 858 N N . LYS A 1 113 ? 3.605 -0.775 11.140 1.00 98.00 113 LYS A N 1
ATOM 859 C CA . LYS A 1 113 ? 4.425 0.425 10.876 1.00 98.00 113 LYS A CA 1
ATOM 860 C C . LYS A 1 113 ? 3.693 1.720 11.204 1.00 98.00 113 LYS A C 1
ATOM 862 O O . LYS A 1 113 ? 4.325 2.722 11.519 1.00 98.00 113 LYS A O 1
ATOM 867 N N . ALA A 1 114 ? 2.367 1.682 11.142 1.00 98.44 114 ALA A N 1
ATOM 868 C CA . ALA A 1 114 ? 1.508 2.799 11.477 1.00 98.44 114 ALA A CA 1
ATOM 869 C C . ALA A 1 114 ? 0.279 2.339 12.265 1.00 98.44 114 ALA A C 1
ATOM 871 O O . ALA A 1 114 ? -0.143 1.175 12.217 1.00 98.44 114 ALA A O 1
ATOM 872 N N . LYS A 1 115 ? -0.301 3.289 12.988 1.00 98.62 115 LYS A N 1
ATOM 873 C CA . LYS A 1 115 ? -1.541 3.148 13.745 1.00 98.62 115 LYS A CA 1
ATOM 874 C C . LYS A 1 115 ? -2.421 4.372 13.527 1.00 98.62 115 LYS A C 1
ATOM 876 O O . LYS A 1 115 ? -1.924 5.452 13.210 1.00 98.62 115 LYS A O 1
ATOM 881 N N . LEU A 1 116 ? -3.724 4.202 13.716 1.00 98.62 116 LEU A N 1
ATOM 882 C CA . LEU A 1 116 ? -4.677 5.304 13.693 1.00 98.62 116 LEU A CA 1
ATOM 883 C C . LEU A 1 116 ? -5.021 5.742 15.109 1.00 98.62 116 LEU A C 1
ATOM 885 O O . LEU A 1 116 ? -5.434 4.923 15.929 1.00 98.62 116 LEU A O 1
ATOM 889 N N . VAL A 1 117 ? -4.910 7.034 15.387 1.00 98.38 117 VAL A N 1
ATOM 890 C CA . VAL A 1 117 ? -5.428 7.623 16.623 1.00 98.38 117 VAL A CA 1
ATOM 891 C C . VAL A 1 117 ? -6.769 8.259 16.302 1.00 98.38 117 VAL A C 1
ATOM 893 O O . VAL A 1 117 ? -6.839 9.223 15.544 1.00 98.38 117 VAL A O 1
ATOM 896 N N . CYS A 1 118 ? -7.836 7.677 16.847 1.00 97.62 118 CYS A N 1
ATOM 897 C CA . CYS A 1 118 ? -9.222 8.039 16.554 1.00 97.62 118 CYS A CA 1
ATOM 898 C C . CYS A 1 118 ? -9.969 8.324 17.864 1.00 97.62 118 CYS A C 1
ATOM 900 O O . CYS A 1 118 ? -10.621 7.416 18.388 1.00 97.62 118 CYS A O 1
ATOM 902 N N . PRO A 1 119 ? -9.846 9.537 18.432 1.00 96.69 119 PRO A N 1
ATOM 903 C CA . PRO A 1 119 ? -10.553 9.897 19.655 1.00 96.69 119 PRO A CA 1
ATOM 904 C C . PRO A 1 119 ? -12.066 9.741 19.478 1.00 96.69 119 PRO A C 1
ATOM 906 O O . PRO A 1 119 ? -12.640 10.274 18.526 1.00 96.69 119 PRO A O 1
ATOM 909 N N . ASP A 1 120 ? -12.707 9.023 20.399 1.00 95.69 120 ASP A N 1
ATOM 910 C CA . ASP A 1 120 ? -14.158 8.842 20.427 1.00 95.69 120 ASP A CA 1
ATOM 911 C C . ASP A 1 120 ? -14.732 9.478 21.702 1.00 95.69 120 ASP A C 1
ATOM 913 O O . ASP A 1 120 ? -14.596 8.895 22.780 1.00 95.69 120 ASP A O 1
ATOM 917 N N . PRO A 1 121 ? -15.392 10.649 21.621 1.00 93.88 121 PRO A N 1
ATOM 918 C CA . PRO A 1 121 ? -15.990 11.285 22.794 1.00 93.88 121 PRO A CA 1
ATOM 919 C C . PRO A 1 121 ? -17.139 10.461 23.395 1.00 93.88 121 PRO A C 1
ATOM 921 O O . PRO A 1 121 ? -17.502 10.676 24.548 1.00 93.88 121 PRO A O 1
ATOM 924 N N . ALA A 1 122 ? -17.711 9.509 22.649 1.00 93.00 122 ALA A N 1
ATOM 925 C CA . ALA A 1 122 ? -18.702 8.577 23.179 1.00 93.00 122 ALA A CA 1
ATOM 926 C C . ALA A 1 122 ? -18.062 7.388 23.923 1.00 93.00 122 ALA A C 1
ATOM 928 O O . ALA A 1 122 ? -18.778 6.611 24.555 1.00 93.00 122 ALA A O 1
ATOM 929 N N . CYS A 1 123 ? -16.737 7.212 23.842 1.00 94.06 123 CYS A N 1
ATOM 930 C CA . CYS A 1 123 ? -16.018 6.119 24.489 1.00 94.06 123 CYS A CA 1
ATOM 931 C C . CYS A 1 123 ? -14.526 6.447 24.680 1.00 94.06 123 CYS A C 1
ATOM 933 O O . CYS A 1 123 ? -13.668 5.899 23.990 1.00 94.06 123 CYS A O 1
ATOM 935 N N . GLU A 1 124 ? -14.196 7.306 25.647 1.00 92.44 124 GLU A N 1
ATOM 936 C CA . GLU A 1 124 ? -12.808 7.743 25.898 1.00 92.44 124 GLU A CA 1
ATOM 937 C C . GLU A 1 124 ? -11.841 6.587 26.216 1.00 92.44 124 GLU A C 1
ATOM 939 O O . GLU A 1 124 ? -10.642 6.680 25.967 1.00 92.44 124 GLU A O 1
ATOM 944 N N . ALA A 1 125 ? -12.359 5.470 26.736 1.00 93.06 125 ALA A N 1
ATOM 945 C CA . ALA A 1 125 ? -11.579 4.269 27.027 1.00 93.06 125 ALA A CA 1
ATOM 946 C C . ALA A 1 125 ? -11.279 3.401 25.785 1.00 93.06 125 ALA A C 1
ATOM 948 O O . ALA A 1 125 ? -10.549 2.413 25.896 1.00 93.06 125 ALA A O 1
ATOM 949 N N . ALA A 1 126 ? -11.846 3.713 24.613 1.00 93.44 126 ALA A N 1
ATOM 950 C CA . ALA A 1 126 ? -11.651 2.923 23.402 1.00 93.44 126 ALA A CA 1
ATOM 951 C C . ALA A 1 126 ? -10.223 3.073 22.867 1.00 93.44 126 ALA A C 1
ATOM 953 O O . ALA A 1 126 ? -9.826 4.146 22.422 1.00 93.44 126 ALA A O 1
ATOM 954 N N . CYS A 1 127 ? -9.482 1.963 22.842 1.00 95.88 127 CYS A N 1
ATOM 955 C CA . CYS A 1 127 ? -8.173 1.856 22.199 1.00 95.88 127 CYS A CA 1
ATOM 956 C C . CYS A 1 127 ? -7.219 3.016 22.531 1.00 95.88 127 CYS A C 1
ATOM 958 O O . CYS A 1 127 ? -6.796 3.736 21.625 1.00 95.88 127 CYS A O 1
ATOM 960 N N . PRO A 1 128 ? -6.821 3.180 23.809 1.00 94.75 128 PRO A N 1
ATOM 961 C CA . PRO A 1 128 ? -6.024 4.325 24.266 1.00 94.75 128 PRO A CA 1
ATOM 962 C C . PRO A 1 128 ? -4.662 4.451 23.566 1.00 94.75 128 PRO A C 1
ATOM 964 O O . PRO A 1 128 ? -4.078 5.528 23.536 1.00 94.75 128 PRO A O 1
ATOM 967 N N . ASN A 1 129 ? -4.163 3.362 22.973 1.00 95.56 129 ASN A N 1
ATOM 968 C CA . ASN A 1 129 ? -2.907 3.340 22.223 1.00 95.56 129 ASN A CA 1
ATOM 969 C C . ASN A 1 129 ? -3.090 3.513 20.705 1.00 95.56 129 ASN A C 1
ATOM 971 O O . ASN A 1 129 ? -2.097 3.460 19.978 1.00 95.56 129 ASN A O 1
ATOM 975 N N . GLY A 1 130 ? -4.322 3.724 20.233 1.00 97.44 130 GLY A N 1
ATOM 976 C CA . GLY A 1 130 ? -4.702 3.750 18.823 1.00 97.44 130 GLY A CA 1
ATOM 977 C C . GLY A 1 130 ? -5.048 2.370 18.254 1.00 97.44 130 GLY A C 1
ATOM 978 O O . GLY A 1 130 ? -4.990 1.350 18.942 1.00 97.44 130 GLY A O 1
ATOM 979 N N . TYR A 1 131 ? -5.410 2.355 16.973 1.00 98.31 131 TYR A N 1
ATOM 980 C CA . TYR A 1 131 ? -5.742 1.162 16.204 1.00 98.31 131 TYR A CA 1
ATOM 981 C C . TYR A 1 131 ? -4.565 0.778 15.307 1.00 98.31 131 TYR A C 1
ATOM 983 O O . TYR A 1 131 ? -4.248 1.497 14.358 1.00 98.31 131 TYR A O 1
ATOM 991 N N . ALA A 1 132 ? -3.914 -0.354 15.569 1.00 98.50 132 ALA A N 1
ATOM 992 C CA . ALA A 1 132 ? -2.811 -0.824 14.731 1.00 98.50 132 ALA A CA 1
ATOM 993 C C . ALA A 1 132 ? -3.306 -1.182 13.320 1.00 98.50 132 ALA A C 1
ATOM 995 O O . ALA A 1 132 ? -4.289 -1.911 13.174 1.00 98.50 132 ALA A O 1
ATOM 996 N N . ILE A 1 133 ? -2.612 -0.728 12.274 1.00 98.69 133 ILE A N 1
ATOM 997 C CA . ILE A 1 133 ? -2.966 -1.096 10.897 1.00 98.69 133 ILE A CA 1
ATOM 998 C C . ILE A 1 133 ? -2.402 -2.486 10.578 1.00 98.69 133 ILE A C 1
ATOM 1000 O O . ILE A 1 133 ? -1.221 -2.774 10.810 1.00 98.69 133 ILE A O 1
ATOM 1004 N N . ARG A 1 134 ? -3.268 -3.360 10.055 1.00 98.56 134 ARG A N 1
ATOM 1005 C CA . ARG A 1 134 ? -2.967 -4.747 9.686 1.00 98.56 134 ARG A CA 1
ATOM 1006 C C . ARG A 1 134 ? -3.447 -5.019 8.263 1.00 98.56 134 ARG A C 1
ATOM 1008 O O . ARG A 1 134 ? -4.637 -5.177 8.023 1.00 98.56 134 ARG A O 1
ATOM 1015 N N . ILE A 1 135 ? -2.511 -5.083 7.335 1.00 98.75 135 ILE A N 1
ATOM 1016 C CA . ILE A 1 135 ? -2.692 -5.618 5.994 1.00 98.75 135 ILE A CA 1
ATOM 1017 C C . ILE A 1 135 ? -2.900 -7.132 6.060 1.00 98.75 135 ILE A C 1
ATOM 1019 O O . ILE A 1 135 ? -2.164 -7.851 6.743 1.00 98.75 135 ILE A O 1
ATOM 1023 N N . GLU A 1 136 ? -3.889 -7.594 5.304 1.00 98.69 136 GLU A N 1
ATOM 1024 C CA . GLU A 1 136 ? -4.197 -8.996 5.080 1.00 98.69 136 GLU A CA 1
ATOM 1025 C C . GLU A 1 136 ? -4.339 -9.263 3.576 1.00 98.69 136 GLU A C 1
ATOM 1027 O O . GLU A 1 136 ? -5.303 -8.847 2.927 1.00 98.69 136 GLU A O 1
ATOM 1032 N N . LEU A 1 137 ? -3.370 -9.982 3.013 1.00 98.75 137 LEU A N 1
ATOM 1033 C CA . LEU A 1 137 ? -3.407 -10.423 1.625 1.00 98.75 137 LEU A CA 1
ATOM 1034 C C . LEU A 1 137 ? -4.140 -11.761 1.511 1.00 98.75 137 LEU A C 1
ATOM 1036 O O . LEU A 1 137 ? -3.719 -12.762 2.097 1.00 98.75 137 LEU A O 1
ATOM 1040 N N . GLN A 1 138 ? -5.214 -11.808 0.729 1.00 98.75 138 GLN A N 1
ATOM 1041 C CA . GLN A 1 138 ? -6.007 -13.019 0.523 1.00 98.75 138 GLN A CA 1
ATOM 1042 C C . GLN A 1 138 ? -5.935 -13.463 -0.935 1.00 98.75 138 GLN A C 1
ATOM 1044 O O . GLN A 1 138 ? -6.295 -12.707 -1.834 1.00 98.75 138 GLN A O 1
ATOM 1049 N N . TYR A 1 139 ? -5.521 -14.705 -1.181 1.00 98.69 139 TYR A N 1
ATOM 1050 C CA . TYR A 1 139 ? -5.608 -15.299 -2.514 1.00 98.69 139 TYR A CA 1
ATOM 1051 C C . TYR A 1 139 ? -7.002 -15.884 -2.739 1.00 98.69 139 TYR A C 1
ATOM 1053 O O . TYR A 1 139 ? -7.483 -16.659 -1.914 1.00 98.69 139 TYR A O 1
ATOM 1061 N N . VAL A 1 140 ? -7.657 -15.510 -3.841 1.00 98.69 140 VAL A N 1
ATOM 1062 C CA . VAL A 1 140 ? -9.037 -15.919 -4.146 1.00 98.69 140 VAL A CA 1
ATOM 1063 C C . VAL A 1 140 ? -9.210 -16.304 -5.615 1.00 98.69 140 VAL A C 1
ATOM 1065 O O . VAL A 1 140 ? -8.524 -15.785 -6.493 1.00 98.69 140 VAL A O 1
ATOM 1068 N N . ASP A 1 141 ? -10.185 -17.170 -5.900 1.00 97.88 141 ASP A N 1
ATOM 1069 C CA . ASP A 1 141 ? -10.537 -17.552 -7.279 1.00 97.88 141 ASP A CA 1
ATOM 1070 C C . ASP A 1 141 ? -11.594 -16.635 -7.920 1.00 97.88 141 ASP A C 1
ATOM 1072 O O . ASP A 1 141 ? -11.709 -16.572 -9.152 1.00 97.88 141 ASP A O 1
ATOM 1076 N N . ARG A 1 142 ? -12.386 -15.943 -7.088 1.00 97.62 142 ARG A N 1
ATOM 1077 C CA . ARG A 1 142 ? -13.452 -15.007 -7.476 1.00 97.62 142 ARG A CA 1
ATOM 1078 C C . ARG A 1 142 ? -13.676 -13.944 -6.399 1.00 97.62 142 ARG A C 1
ATOM 1080 O O . ARG A 1 142 ? -13.452 -14.217 -5.220 1.00 97.62 142 ARG A O 1
ATOM 1087 N N . GLY A 1 143 ? -14.217 -12.791 -6.793 1.00 97.88 143 GLY A N 1
ATOM 1088 C CA . GLY A 1 143 ? -14.485 -11.678 -5.871 1.00 97.88 143 GLY A CA 1
ATOM 1089 C C . GLY A 1 143 ? -13.210 -10.940 -5.461 1.00 97.88 143 GLY A C 1
ATOM 1090 O O . GLY A 1 143 ? -13.137 -10.376 -4.372 1.00 97.88 143 GLY A O 1
ATOM 1091 N N . GLU A 1 144 ? -12.189 -11.013 -6.310 1.00 98.56 144 GLU A N 1
ATOM 1092 C CA . GLU A 1 144 ? -10.914 -10.339 -6.157 1.00 98.56 144 GLU A CA 1
ATOM 1093 C C . GLU A 1 144 ? -11.040 -8.819 -6.303 1.00 98.56 144 GLU A C 1
ATOM 1095 O O . GLU A 1 144 ? -11.849 -8.309 -7.079 1.00 98.56 144 GLU A O 1
ATOM 1100 N N . HIS A 1 145 ? -10.170 -8.090 -5.612 1.00 98.75 145 HIS A N 1
ATOM 1101 C CA . HIS A 1 145 ? -9.946 -6.671 -5.874 1.00 98.75 145 HIS A CA 1
ATOM 1102 C C . HIS A 1 145 ? -9.045 -6.506 -7.104 1.00 98.75 145 HIS A C 1
ATOM 1104 O O . HIS A 1 145 ? -9.281 -5.630 -7.945 1.00 98.75 145 HIS A O 1
ATOM 1110 N N . TYR A 1 146 ? -8.051 -7.391 -7.244 1.00 98.75 146 TYR A N 1
ATOM 1111 C CA . TYR A 1 146 ? -7.079 -7.380 -8.334 1.00 98.75 146 TYR A CA 1
ATOM 1112 C C . TYR A 1 146 ? -6.846 -8.765 -8.923 1.00 98.75 146 TYR A C 1
ATOM 1114 O O . TYR A 1 146 ? -6.819 -9.775 -8.222 1.00 98.75 146 TYR A O 1
ATOM 1122 N N . THR A 1 147 ? -6.602 -8.786 -10.230 1.00 98.56 147 THR A N 1
ATOM 1123 C CA . THR A 1 147 ? -5.946 -9.908 -10.896 1.00 98.56 147 THR A CA 1
ATOM 1124 C C . THR A 1 147 ? -4.468 -9.561 -11.056 1.00 98.56 147 THR A C 1
ATOM 1126 O O . THR A 1 147 ? -4.158 -8.551 -11.680 1.00 98.56 147 THR A O 1
ATOM 1129 N N . VAL A 1 148 ? -3.580 -10.400 -10.525 1.00 98.19 148 VAL A N 1
ATOM 1130 C CA . VAL A 1 148 ? -2.122 -10.268 -10.650 1.00 98.19 148 VAL A CA 1
ATOM 1131 C C . VAL A 1 148 ? -1.585 -11.361 -11.569 1.00 98.19 148 VAL A C 1
ATOM 1133 O O . VAL A 1 148 ? -1.922 -12.535 -11.409 1.00 98.19 148 VAL A O 1
ATOM 1136 N N . THR A 1 149 ? -0.737 -10.988 -12.519 1.00 97.12 149 THR A N 1
ATOM 1137 C CA . THR A 1 149 ? 0.018 -11.911 -13.369 1.00 97.12 149 THR A CA 1
ATOM 1138 C C . THR A 1 149 ? 1.339 -12.267 -12.692 1.00 97.12 149 THR A C 1
ATOM 1140 O O . THR A 1 149 ? 2.100 -11.391 -12.288 1.00 97.12 149 THR A O 1
ATOM 1143 N N . ALA A 1 150 ? 1.607 -13.564 -12.560 1.00 96.81 150 ALA A N 1
ATOM 1144 C CA . ALA A 1 150 ? 2.873 -14.097 -12.084 1.00 96.81 150 ALA A CA 1
ATOM 1145 C C . ALA A 1 150 ? 3.916 -14.086 -13.210 1.00 96.81 150 ALA A C 1
ATOM 1147 O O . ALA A 1 150 ? 3.861 -14.895 -14.142 1.00 96.81 150 ALA A O 1
ATOM 1148 N N . ASN A 1 151 ? 4.877 -13.179 -13.097 1.00 95.31 151 ASN A N 1
ATOM 1149 C CA . ASN A 1 151 ? 5.880 -12.896 -14.106 1.00 95.31 151 ASN A CA 1
ATOM 1150 C C . ASN A 1 151 ? 7.180 -13.648 -13.844 1.00 95.31 151 ASN A C 1
ATOM 1152 O O . ASN A 1 151 ? 7.689 -13.714 -12.725 1.00 95.31 151 ASN A O 1
ATOM 1156 N N . GLN A 1 152 ? 7.742 -14.218 -14.907 1.00 91.25 152 GLN A N 1
ATOM 1157 C CA . GLN A 1 152 ? 9.086 -14.785 -14.852 1.00 91.25 152 GLN A CA 1
ATOM 1158 C C . GLN A 1 152 ? 10.129 -13.655 -14.770 1.00 91.25 152 GLN A C 1
ATOM 1160 O O . GLN A 1 152 ? 9.844 -12.547 -15.222 1.00 91.25 152 GLN A O 1
ATOM 1165 N N . PRO A 1 153 ? 11.347 -13.907 -14.255 1.00 84.44 153 PRO A N 1
ATOM 1166 C CA . PRO A 1 153 ? 12.329 -12.847 -13.993 1.00 84.44 153 PRO A CA 1
ATOM 1167 C C . PRO A 1 153 ? 12.711 -11.968 -15.193 1.00 84.44 153 PRO A C 1
ATOM 1169 O O . PRO A 1 153 ? 13.159 -10.843 -15.007 1.00 84.44 153 PRO A O 1
ATOM 1172 N N . THR A 1 154 ? 12.549 -12.468 -16.420 1.00 83.00 1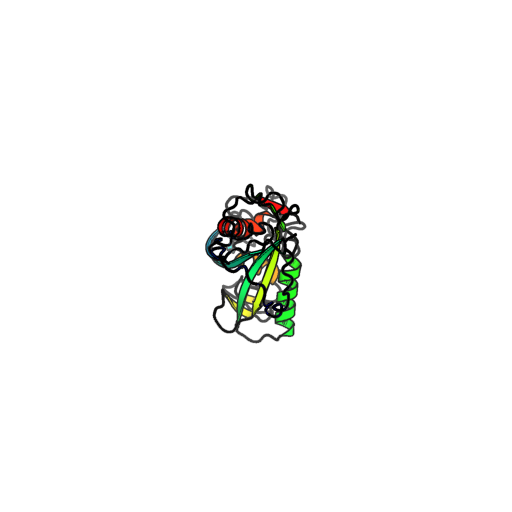54 THR A N 1
ATOM 1173 C CA . THR A 1 154 ? 12.850 -11.743 -17.665 1.00 83.00 154 THR A CA 1
ATOM 1174 C C . THR A 1 154 ? 11.615 -11.116 -18.315 1.00 83.00 154 THR A C 1
ATOM 1176 O O . THR A 1 154 ? 11.678 -10.711 -19.474 1.00 83.00 154 THR A O 1
ATOM 1179 N N . ALA A 1 155 ? 10.468 -11.115 -17.634 1.00 84.25 155 ALA A N 1
ATOM 1180 C CA . ALA A 1 155 ? 9.244 -10.545 -18.170 1.00 84.25 155 ALA A CA 1
ATOM 1181 C C . ALA A 1 155 ? 9.373 -9.027 -18.344 1.00 84.25 155 ALA A C 1
ATOM 1183 O O . ALA A 1 155 ? 9.984 -8.328 -17.537 1.00 84.25 155 ALA A O 1
ATOM 1184 N N . THR A 1 156 ? 8.748 -8.531 -19.404 1.00 76.31 156 THR A N 1
ATOM 1185 C CA . THR A 1 156 ? 8.596 -7.106 -19.690 1.00 76.31 156 THR A CA 1
ATOM 1186 C C . THR A 1 156 ? 7.118 -6.829 -19.906 1.00 76.31 156 THR A C 1
ATOM 1188 O O . THR A 1 156 ? 6.504 -7.465 -20.766 1.00 76.31 156 THR A O 1
ATOM 1191 N N . GLU A 1 157 ? 6.553 -5.859 -19.197 1.00 73.12 157 GLU A N 1
ATOM 1192 C CA . GLU A 1 157 ? 5.182 -5.391 -19.421 1.00 73.12 157 GLU A CA 1
ATOM 1193 C C . GLU A 1 157 ? 5.216 -3.891 -19.711 1.00 73.12 157 GLU A C 1
ATOM 1195 O O . GLU A 1 157 ? 5.923 -3.135 -19.050 1.00 73.12 157 GLU A O 1
ATOM 1200 N N . GLY A 1 158 ? 4.521 -3.450 -20.765 1.00 64.00 158 GLY A N 1
ATOM 1201 C CA . GLY A 1 158 ? 4.542 -2.038 -21.173 1.00 64.00 158 GLY A CA 1
ATOM 1202 C C . GLY A 1 158 ? 5.937 -1.504 -21.540 1.00 64.00 158 GLY A C 1
ATOM 1203 O O . GLY A 1 158 ? 6.169 -0.302 -21.464 1.00 64.00 158 GLY A O 1
ATOM 1204 N N . GLY A 1 159 ? 6.878 -2.386 -21.904 1.00 60.31 159 GLY A N 1
ATOM 1205 C CA . GLY A 1 159 ? 8.268 -2.023 -22.210 1.00 60.31 159 GLY A CA 1
ATOM 1206 C C . GLY A 1 159 ? 9.145 -1.750 -20.983 1.00 60.31 159 GLY A C 1
ATOM 1207 O O . GLY A 1 159 ? 10.296 -1.350 -21.146 1.00 60.31 159 GLY A O 1
ATOM 1208 N N . ARG A 1 160 ? 8.633 -1.978 -19.767 1.00 64.56 160 ARG A N 1
ATOM 1209 C CA . ARG A 1 160 ? 9.371 -1.833 -18.509 1.00 64.56 160 ARG A CA 1
ATOM 1210 C C . ARG A 1 160 ? 9.696 -3.225 -17.953 1.00 64.56 160 ARG A C 1
ATOM 1212 O O . ARG A 1 160 ? 8.845 -4.114 -17.955 1.00 64.56 160 ARG A O 1
ATOM 1219 N N . ALA A 1 161 ? 10.937 -3.418 -17.515 1.00 62.16 161 ALA A N 1
ATOM 1220 C CA . ALA A 1 161 ? 11.360 -4.568 -16.719 1.00 62.16 161 ALA A CA 1
ATOM 1221 C C . ALA A 1 161 ? 11.729 -4.041 -15.336 1.00 62.16 161 ALA A C 1
ATOM 1223 O O . ALA A 1 161 ? 12.670 -3.253 -15.231 1.00 62.16 161 ALA A O 1
ATOM 1224 N N . GLY A 1 162 ? 10.998 -4.428 -14.294 1.00 66.12 162 GLY A N 1
ATOM 1225 C CA . GLY A 1 162 ? 11.483 -4.212 -12.935 1.00 66.12 162 GLY A CA 1
ATOM 1226 C C . GLY A 1 162 ? 12.315 -5.397 -12.455 1.00 66.12 162 GLY A C 1
ATOM 1227 O O . GLY A 1 162 ? 12.489 -6.412 -13.144 1.00 66.12 162 GLY A O 1
ATOM 1228 N N . ILE A 1 163 ? 12.912 -5.232 -11.280 1.00 73.19 163 ILE A N 1
ATOM 1229 C CA . ILE A 1 163 ? 13.885 -6.180 -10.750 1.00 73.19 163 ILE A CA 1
ATOM 1230 C C . ILE A 1 163 ? 13.147 -7.473 -10.377 1.00 73.19 163 ILE A C 1
ATOM 1232 O O . ILE A 1 163 ? 12.083 -7.457 -9.767 1.00 73.19 163 ILE A O 1
ATOM 1236 N N . GLY A 1 164 ? 13.683 -8.622 -10.794 1.00 77.25 164 GLY A N 1
ATOM 1237 C CA . GLY A 1 164 ? 13.077 -9.926 -10.495 1.00 77.25 164 GLY A CA 1
ATOM 1238 C C . GLY A 1 164 ? 11.779 -10.238 -11.255 1.00 77.25 164 GLY A C 1
ATOM 1239 O O . GLY A 1 164 ? 11.148 -11.251 -10.955 1.00 77.25 164 GLY A O 1
ATOM 1240 N N . GLY A 1 165 ? 11.405 -9.426 -12.254 1.00 84.06 165 GLY A N 1
ATOM 1241 C CA . GLY A 1 165 ? 10.220 -9.626 -13.099 1.00 84.06 165 GLY A CA 1
ATOM 1242 C C . GLY A 1 165 ? 8.956 -8.914 -12.608 1.00 84.06 165 GLY A C 1
ATOM 1243 O O . GLY A 1 165 ? 7.913 -9.034 -13.249 1.00 84.06 165 GLY A O 1
ATOM 1244 N N . THR A 1 166 ? 9.028 -8.176 -11.498 1.00 90.38 166 THR A N 1
ATOM 1245 C CA . THR A 1 166 ? 7.947 -7.282 -11.062 1.00 90.38 166 THR A CA 1
ATOM 1246 C C . THR A 1 166 ? 7.926 -6.057 -11.962 1.00 90.38 166 THR A C 1
ATOM 1248 O O . THR A 1 166 ? 8.948 -5.412 -12.132 1.00 90.38 166 THR A O 1
ATOM 1251 N N . THR A 1 167 ? 6.800 -5.762 -12.597 1.00 90.38 167 THR A N 1
ATOM 1252 C CA . THR A 1 167 ? 6.696 -4.744 -13.658 1.00 90.38 167 THR A CA 1
ATOM 1253 C C . THR A 1 167 ? 5.646 -3.680 -13.374 1.00 90.38 167 THR A C 1
ATOM 1255 O O . THR A 1 167 ? 5.688 -2.616 -13.990 1.00 90.38 167 THR A O 1
ATOM 1258 N N . SER A 1 168 ? 4.677 -3.987 -12.511 1.00 92.94 168 SER A N 1
ATOM 1259 C CA . SER A 1 168 ? 3.591 -3.093 -12.110 1.00 92.94 168 SER A CA 1
ATOM 1260 C C . SER A 1 168 ? 2.831 -3.663 -10.911 1.00 92.94 168 SER A C 1
ATOM 1262 O O . SER A 1 168 ? 2.976 -4.845 -10.578 1.00 92.94 168 SER A O 1
ATOM 1264 N N . MET A 1 169 ? 1.883 -2.889 -10.371 1.00 95.06 169 MET A N 1
ATOM 1265 C CA . MET A 1 169 ? 0.958 -3.358 -9.335 1.00 95.06 169 MET A CA 1
ATOM 1266 C C . MET A 1 169 ? 0.175 -4.621 -9.714 1.00 95.06 169 MET A C 1
ATOM 1268 O O . MET A 1 169 ? -0.306 -5.323 -8.834 1.00 95.06 169 MET A O 1
ATOM 1272 N N . THR A 1 170 ? 0.067 -4.964 -11.001 1.00 96.44 170 THR A N 1
ATOM 1273 C CA . THR A 1 170 ? -0.611 -6.186 -11.468 1.00 96.44 170 THR A CA 1
ATOM 1274 C C . THR A 1 170 ? 0.310 -7.215 -12.124 1.00 96.44 170 THR A C 1
ATOM 1276 O O . THR A 1 170 ? -0.185 -8.251 -12.561 1.00 96.44 170 THR A O 1
ATOM 1279 N N . GLY A 1 171 ? 1.619 -6.974 -12.183 1.00 96.06 171 GLY A N 1
ATOM 1280 C CA . GLY A 1 171 ? 2.606 -7.891 -12.760 1.00 96.06 171 GLY A CA 1
ATOM 1281 C C . GLY A 1 171 ? 3.737 -8.138 -11.772 1.00 96.06 171 GLY A C 1
ATOM 1282 O O . GLY A 1 171 ? 4.602 -7.283 -11.603 1.00 96.06 171 GLY A O 1
ATOM 1283 N N . TRP A 1 172 ? 3.720 -9.283 -11.088 1.00 96.69 172 TRP A N 1
ATOM 1284 C CA . TRP A 1 172 ? 4.621 -9.571 -9.965 1.00 96.69 172 TRP A CA 1
ATOM 1285 C C . TRP A 1 172 ? 5.623 -10.662 -10.311 1.00 96.69 172 TRP A C 1
ATOM 1287 O O . TRP A 1 172 ? 5.244 -11.749 -10.752 1.00 96.69 172 TRP A O 1
ATOM 1297 N N . GLY A 1 173 ? 6.901 -10.402 -10.050 1.00 96.06 173 GLY A N 1
ATOM 1298 C CA . GLY A 1 173 ? 7.981 -11.356 -10.247 1.00 96.06 173 GLY A CA 1
ATOM 1299 C C . GLY A 1 173 ? 7.857 -12.550 -9.304 1.00 96.06 173 GLY A C 1
ATOM 1300 O O . GLY A 1 173 ? 7.817 -12.388 -8.086 1.00 96.06 173 GLY A O 1
ATOM 1301 N N . VAL A 1 174 ? 7.837 -13.773 -9.841 1.00 95.56 174 VAL A N 1
ATOM 1302 C CA . VAL A 1 174 ? 7.632 -15.015 -9.058 1.00 95.56 174 VAL A CA 1
ATOM 1303 C C . VAL A 1 174 ? 8.673 -15.264 -7.964 1.00 95.56 174 VAL A C 1
ATOM 1305 O O . VAL A 1 174 ? 8.433 -16.072 -7.070 1.00 95.56 174 VAL A O 1
ATOM 1308 N N . GLY A 1 175 ? 9.839 -14.622 -8.048 1.00 93.38 175 GLY A N 1
ATOM 1309 C CA . GLY A 1 175 ? 10.898 -14.693 -7.039 1.00 93.38 175 GLY A CA 1
ATOM 1310 C C . GLY A 1 175 ? 11.176 -13.368 -6.331 1.00 93.38 175 GLY A C 1
ATOM 1311 O O . GLY A 1 175 ? 12.105 -13.313 -5.532 1.00 93.38 175 GLY A O 1
ATOM 1312 N N . ASP A 1 176 ? 10.428 -12.308 -6.636 1.00 94.62 176 ASP A N 1
ATOM 1313 C CA . ASP A 1 176 ? 10.649 -10.991 -6.049 1.00 94.62 176 ASP A CA 1
ATOM 1314 C C . ASP A 1 176 ? 9.837 -10.818 -4.758 1.00 94.62 176 ASP A C 1
ATOM 1316 O O . ASP A 1 176 ? 8.628 -11.031 -4.725 1.00 94.62 176 ASP A O 1
ATOM 1320 N N . THR A 1 177 ? 10.521 -10.425 -3.685 1.00 96.19 177 THR A N 1
ATOM 1321 C CA . THR A 1 177 ? 9.943 -10.125 -2.366 1.00 96.19 177 THR A CA 1
ATOM 1322 C C . THR A 1 177 ? 10.204 -8.685 -1.929 1.00 96.19 177 THR A C 1
ATOM 1324 O O . THR A 1 177 ? 9.919 -8.330 -0.788 1.00 96.19 177 THR A O 1
ATOM 1327 N N . THR A 1 178 ? 10.779 -7.862 -2.802 1.00 95.50 178 THR A N 1
ATOM 1328 C CA . THR A 1 178 ? 11.168 -6.488 -2.496 1.00 95.50 178 THR A CA 1
ATOM 1329 C C . THR A 1 178 ? 10.279 -5.521 -3.259 1.00 95.50 178 THR A C 1
ATOM 1331 O O . THR A 1 178 ? 9.508 -4.798 -2.624 1.00 95.50 178 THR A O 1
ATOM 1334 N N . ASP A 1 179 ? 10.300 -5.549 -4.594 1.00 95.06 179 ASP A N 1
ATOM 1335 C CA . ASP A 1 179 ? 9.539 -4.579 -5.391 1.00 95.06 179 ASP A CA 1
ATOM 1336 C C . ASP A 1 179 ? 8.034 -4.867 -5.333 1.00 95.06 179 ASP A C 1
ATOM 1338 O O . ASP A 1 179 ? 7.244 -3.933 -5.235 1.00 95.06 179 ASP A O 1
ATOM 1342 N N . VAL A 1 180 ? 7.618 -6.135 -5.202 1.00 97.12 180 VAL A N 1
ATOM 1343 C CA . VAL A 1 180 ? 6.205 -6.492 -4.941 1.00 97.12 180 VAL A CA 1
ATOM 1344 C C . VAL A 1 180 ? 5.595 -5.753 -3.742 1.00 97.12 180 VAL A C 1
ATOM 1346 O O . VAL A 1 180 ? 4.387 -5.529 -3.703 1.00 97.12 180 VAL A O 1
ATOM 1349 N N . THR A 1 181 ? 6.405 -5.357 -2.751 1.00 98.06 181 THR A N 1
ATOM 1350 C CA . THR A 1 181 ? 5.911 -4.631 -1.570 1.00 98.06 181 THR A CA 1
ATOM 1351 C C . THR A 1 181 ? 5.631 -3.155 -1.851 1.00 98.06 181 THR A C 1
ATOM 1353 O O . THR A 1 181 ? 4.721 -2.596 -1.239 1.00 98.06 181 THR A O 1
ATOM 1356 N N . HIS A 1 182 ? 6.369 -2.559 -2.789 1.00 97.81 182 HIS A N 1
ATOM 1357 C CA . HIS A 1 182 ? 6.146 -1.216 -3.322 1.00 97.81 182 HIS A CA 1
ATOM 1358 C C . HIS A 1 182 ? 4.936 -1.207 -4.259 1.00 97.81 182 HIS A C 1
ATOM 1360 O O . HIS A 1 182 ? 4.006 -0.431 -4.067 1.00 97.81 182 HIS A O 1
ATOM 1366 N N . GLU A 1 183 ? 4.878 -2.172 -5.175 1.00 97.88 183 GLU A N 1
ATOM 1367 C CA . GLU A 1 183 ? 3.750 -2.353 -6.089 1.00 97.88 183 GLU A CA 1
ATOM 1368 C C . GLU A 1 183 ? 2.421 -2.576 -5.350 1.00 97.88 183 GLU A C 1
ATOM 1370 O O . GLU A 1 183 ? 1.358 -2.107 -5.762 1.00 97.88 183 GLU A O 1
ATOM 1375 N N . PHE A 1 184 ? 2.471 -3.263 -4.206 1.00 98.69 184 PHE A N 1
ATOM 1376 C CA . PHE A 1 184 ? 1.328 -3.385 -3.309 1.00 98.69 184 PHE A CA 1
ATOM 1377 C C . PHE A 1 184 ? 0.896 -2.037 -2.704 1.00 98.69 184 PHE A C 1
ATOM 1379 O O . PHE A 1 184 ? -0.294 -1.817 -2.489 1.00 98.69 184 PHE A O 1
ATOM 1386 N N . GLY A 1 185 ? 1.823 -1.105 -2.470 1.00 98.69 185 GLY A N 1
ATOM 1387 C CA . GLY A 1 185 ? 1.516 0.251 -2.012 1.00 98.69 185 GLY A CA 1
ATOM 1388 C C . GLY A 1 185 ? 0.592 1.007 -2.965 1.00 98.69 185 GLY A C 1
ATOM 1389 O O . GLY A 1 185 ? -0.356 1.655 -2.513 1.00 98.69 185 GLY A O 1
ATOM 1390 N N . HIS A 1 186 ? 0.754 0.833 -4.279 1.00 98.69 186 HIS A N 1
ATOM 1391 C CA . HIS A 1 186 ? -0.190 1.380 -5.258 1.00 98.69 186 HIS A CA 1
ATOM 1392 C C . HIS A 1 186 ? -1.602 0.794 -5.103 1.00 98.69 186 HIS A C 1
ATOM 1394 O O . HIS A 1 186 ? -2.585 1.526 -5.244 1.00 98.69 186 HIS A O 1
ATOM 1400 N N . MET A 1 187 ? -1.750 -0.484 -4.721 1.00 98.81 187 MET A N 1
ATOM 1401 C CA . MET A 1 187 ? -3.071 -1.065 -4.411 1.00 98.81 187 MET A CA 1
ATOM 1402 C C . MET A 1 187 ? -3.741 -0.408 -3.200 1.00 98.81 187 MET A C 1
ATOM 1404 O O . MET A 1 187 ? -4.968 -0.402 -3.118 1.00 98.81 187 MET A O 1
ATOM 1408 N N . LEU A 1 188 ? -2.948 0.152 -2.281 1.00 98.75 188 LEU A N 1
ATOM 1409 C CA . LEU A 1 188 ? -3.416 0.959 -1.150 1.00 98.75 188 LEU A CA 1
ATOM 1410 C C . LEU A 1 188 ? -3.636 2.434 -1.520 1.00 98.75 188 LEU A C 1
ATOM 1412 O O . LEU A 1 188 ? -4.103 3.214 -0.695 1.00 98.75 188 LEU A O 1
ATOM 1416 N N . GLY A 1 189 ? -3.370 2.811 -2.773 1.00 98.50 189 GLY A N 1
ATOM 1417 C CA . GLY A 1 189 ? -3.544 4.160 -3.306 1.00 98.50 189 GLY A CA 1
ATOM 1418 C C . GLY A 1 189 ? -2.351 5.086 -3.100 1.00 98.50 189 GLY A C 1
ATOM 1419 O O . GLY A 1 189 ? -2.525 6.297 -3.181 1.00 98.50 189 GLY A O 1
ATOM 1420 N N . CYS A 1 190 ? -1.164 4.544 -2.827 1.00 98.69 190 CYS A N 1
ATOM 1421 C CA . CYS A 1 190 ? 0.041 5.355 -2.694 1.00 98.69 190 CYS A CA 1
ATOM 1422 C C . CYS A 1 190 ? 0.566 5.755 -4.079 1.00 98.69 190 CYS A C 1
ATOM 1424 O O . CYS A 1 190 ? 0.752 4.853 -4.900 1.00 98.69 190 CYS A O 1
ATOM 1426 N N . PRO A 1 191 ? 0.814 7.046 -4.346 1.00 98.19 191 PRO A N 1
ATOM 1427 C CA . PRO A 1 191 ? 1.581 7.456 -5.512 1.00 98.19 191 PRO A CA 1
ATOM 1428 C C . PRO A 1 191 ? 3.060 7.111 -5.349 1.00 98.19 191 PRO A C 1
ATOM 1430 O O . PRO A 1 191 ? 3.525 6.781 -4.252 1.00 98.19 191 PRO A O 1
ATOM 1433 N N . GLU A 1 192 ? 3.778 7.190 -6.458 1.00 97.62 192 GLU A N 1
ATOM 1434 C CA . GLU A 1 192 ? 5.231 7.140 -6.495 1.00 97.62 192 GLU A CA 1
ATOM 1435 C C . GLU A 1 192 ? 5.851 8.261 -5.648 1.00 97.62 192 GLU A C 1
ATOM 1437 O O . GLU A 1 192 ? 5.329 9.370 -5.538 1.00 97.62 192 GLU A O 1
ATOM 1442 N N . GLU A 1 193 ? 7.018 7.991 -5.069 1.00 97.44 193 GLU A N 1
ATOM 1443 C CA . GLU A 1 193 ? 7.836 8.997 -4.379 1.00 97.44 193 GLU A CA 1
ATOM 1444 C C . GLU A 1 193 ? 9.134 9.240 -5.172 1.00 97.44 193 GLU A C 1
ATOM 1446 O O . GLU A 1 193 ? 10.225 9.364 -4.610 1.00 97.44 193 GLU A O 1
ATOM 1451 N N . TYR A 1 194 ? 9.028 9.260 -6.506 1.00 94.69 194 TYR A N 1
ATOM 1452 C CA . TYR A 1 194 ? 10.138 9.472 -7.437 1.00 94.69 194 TYR A CA 1
ATOM 1453 C C . TYR A 1 194 ? 10.216 10.908 -7.962 1.00 94.69 194 TYR A C 1
ATOM 1455 O O . TYR A 1 194 ? 9.200 11.569 -8.165 1.00 94.69 194 TYR A O 1
ATOM 1463 N N . PHE A 1 195 ? 11.434 11.370 -8.256 1.00 95.56 195 PHE A N 1
ATOM 1464 C CA . PHE A 1 195 ? 11.727 12.640 -8.936 1.00 95.56 195 PHE A CA 1
ATOM 1465 C C . PHE A 1 195 ? 10.891 13.808 -8.395 1.00 95.56 195 PHE A C 1
ATOM 1467 O O . PHE A 1 195 ? 10.933 14.080 -7.201 1.00 95.56 195 PHE A O 1
ATOM 1474 N N . THR A 1 196 ? 10.128 14.497 -9.245 1.00 97.19 196 THR A N 1
ATOM 1475 C CA . THR A 1 196 ? 9.023 15.339 -8.796 1.00 97.19 196 THR A CA 1
ATOM 1476 C C . THR A 1 196 ? 7.705 14.611 -9.043 1.00 97.19 196 THR A C 1
ATOM 1478 O O . THR A 1 196 ? 7.289 14.517 -10.197 1.00 97.19 196 THR A O 1
ATOM 1481 N N . THR A 1 197 ? 7.028 14.149 -7.990 1.00 97.75 197 THR A N 1
ATOM 1482 C CA . THR A 1 197 ? 5.699 13.517 -8.093 1.00 97.75 197 THR A CA 1
ATOM 1483 C C . THR A 1 197 ? 4.658 14.375 -7.388 1.00 97.75 197 THR A C 1
ATOM 1485 O O . THR A 1 197 ? 4.866 14.801 -6.256 1.00 97.75 197 THR A O 1
ATOM 1488 N N . ASP A 1 198 ? 3.572 14.707 -8.090 1.00 97.31 198 ASP A N 1
ATOM 1489 C CA . ASP A 1 198 ? 2.484 15.576 -7.607 1.00 97.31 198 ASP A CA 1
ATOM 1490 C C . ASP A 1 198 ? 2.968 16.913 -7.016 1.00 97.31 198 ASP A C 1
ATOM 1492 O O . ASP A 1 198 ? 2.401 17.472 -6.078 1.00 97.31 198 ASP A O 1
ATOM 1496 N N . GLY A 1 199 ? 4.044 17.449 -7.599 1.00 96.31 199 GLY A N 1
ATOM 1497 C CA . GLY A 1 199 ? 4.672 18.703 -7.180 1.00 96.31 199 GLY A CA 1
ATOM 1498 C C . GLY A 1 199 ? 5.621 18.583 -5.982 1.00 96.31 199 GLY A C 1
ATOM 1499 O O . GLY A 1 199 ? 6.239 19.582 -5.617 1.00 96.31 199 GLY A O 1
ATOM 1500 N N . VAL A 1 200 ? 5.783 17.394 -5.394 1.00 96.56 200 VAL A N 1
ATOM 1501 C CA . VAL A 1 200 ? 6.767 17.121 -4.336 1.00 96.56 200 VAL A CA 1
ATOM 1502 C C . VAL A 1 200 ? 8.094 16.712 -4.966 1.00 96.56 200 VAL A C 1
ATOM 1504 O O . VAL A 1 200 ? 8.151 15.742 -5.716 1.00 96.56 200 VAL A O 1
ATOM 1507 N N . ASP A 1 201 ? 9.166 17.446 -4.662 1.00 95.94 201 ASP A N 1
ATOM 1508 C CA . ASP A 1 201 ? 10.522 17.155 -5.140 1.00 95.94 201 ASP A CA 1
ATOM 1509 C C . ASP A 1 201 ? 11.267 16.179 -4.210 1.00 95.94 201 ASP A C 1
ATOM 1511 O O . ASP A 1 201 ? 11.822 16.568 -3.181 1.00 95.94 201 ASP A O 1
ATOM 1515 N N . TYR A 1 202 ? 11.326 14.910 -4.609 1.00 95.12 202 TYR A N 1
ATOM 1516 C CA . TYR A 1 202 ? 12.072 13.841 -3.942 1.00 95.12 202 TYR A CA 1
ATOM 1517 C C . TYR A 1 202 ? 13.568 13.831 -4.282 1.00 95.12 202 T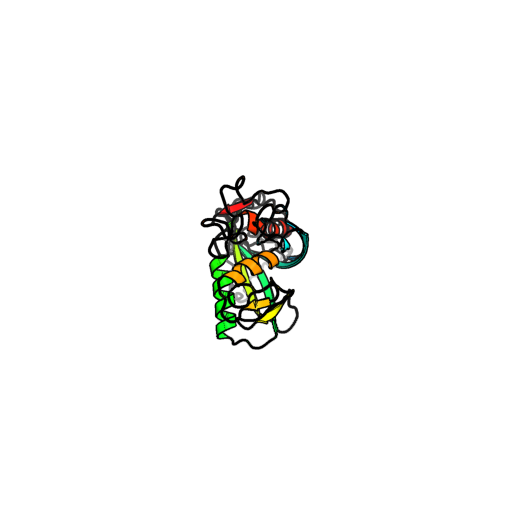YR A C 1
ATOM 1519 O O . TY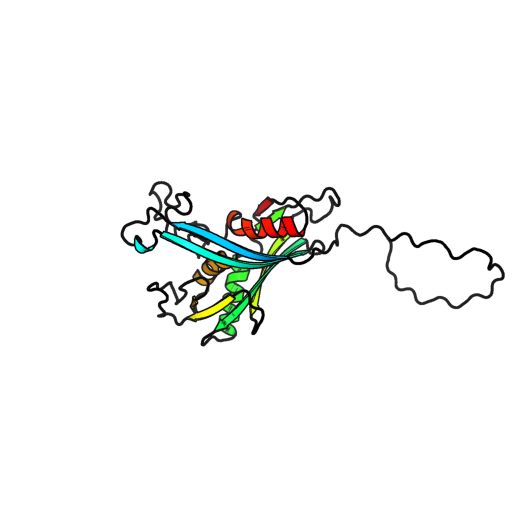R A 1 202 ? 14.324 13.060 -3.691 1.00 95.12 202 TYR A O 1
ATOM 1527 N N . THR A 1 203 ? 14.032 14.694 -5.192 1.00 91.44 203 THR A N 1
ATOM 1528 C CA . THR A 1 203 ? 15.471 14.871 -5.450 1.00 91.44 203 THR A CA 1
ATOM 1529 C C . THR A 1 203 ? 16.144 15.773 -4.412 1.00 91.44 203 THR A C 1
ATOM 1531 O O . THR A 1 203 ? 17.365 15.915 -4.440 1.00 91.44 203 THR A O 1
ATOM 1534 N N . GLU A 1 204 ? 15.377 16.391 -3.503 1.00 88.94 204 GLU A N 1
ATOM 1535 C CA . GLU A 1 204 ? 15.868 17.372 -2.526 1.00 88.94 204 GLU A CA 1
ATOM 1536 C C . GLU A 1 204 ? 16.711 18.470 -3.199 1.00 88.94 204 GLU A C 1
ATOM 1538 O O . GLU A 1 204 ? 17.870 18.703 -2.843 1.00 88.94 204 GLU A O 1
ATOM 1543 N N . GLY A 1 205 ? 16.155 19.108 -4.236 1.00 83.25 205 GLY A N 1
ATOM 1544 C CA . GLY A 1 205 ? 16.859 20.118 -5.023 1.00 83.25 205 GLY A CA 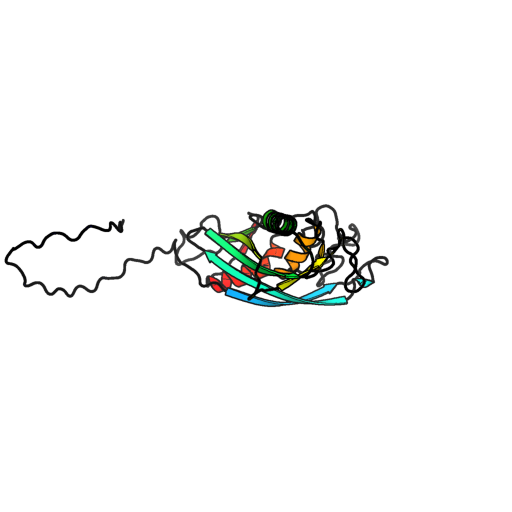1
ATOM 1545 C C . GLY A 1 205 ? 18.049 19.558 -5.809 1.00 83.25 205 GLY A C 1
ATOM 1546 O O . GLY A 1 205 ? 19.036 20.265 -6.013 1.00 83.25 205 GLY A O 1
ATOM 1547 N N . GLY A 1 206 ? 17.984 18.287 -6.216 1.00 82.75 206 GLY A N 1
ATOM 1548 C CA . GLY A 1 206 ? 19.039 17.584 -6.948 1.00 82.75 206 GLY A CA 1
ATOM 1549 C C . GLY A 1 206 ? 20.181 17.030 -6.090 1.00 82.75 206 GLY A C 1
ATOM 1550 O O . GLY A 1 206 ? 21.192 16.595 -6.641 1.00 82.75 206 GLY A O 1
ATOM 1551 N N . THR A 1 207 ? 20.059 17.042 -4.759 1.00 84.19 207 THR A N 1
ATOM 1552 C CA . THR A 1 207 ? 21.052 16.420 -3.859 1.00 84.19 207 THR A CA 1
ATOM 1553 C C . THR A 1 207 ? 20.912 14.896 -3.783 1.00 84.19 207 THR A C 1
ATOM 1555 O O . THR A 1 207 ? 21.876 14.201 -3.454 1.00 84.19 207 THR A O 1
ATOM 1558 N N . LYS A 1 208 ? 19.737 14.376 -4.143 1.00 88.75 208 LYS A N 1
ATOM 1559 C CA . LYS A 1 208 ? 19.411 12.958 -4.301 1.00 88.75 208 LYS A CA 1
ATOM 1560 C C . LYS A 1 208 ? 19.116 12.626 -5.757 1.00 88.75 208 LYS A C 1
ATOM 1562 O O . LYS A 1 208 ? 18.848 13.503 -6.576 1.00 88.75 208 LYS A O 1
ATOM 1567 N N . THR A 1 209 ? 19.141 11.336 -6.082 1.00 88.50 209 THR A N 1
ATOM 1568 C CA . THR A 1 209 ? 18.794 10.885 -7.436 1.00 88.50 209 THR A CA 1
ATOM 1569 C C . THR A 1 209 ? 17.293 10.988 -7.707 1.00 88.50 209 THR A C 1
ATOM 1571 O O . THR A 1 209 ? 16.891 11.078 -8.866 1.00 88.50 209 THR A O 1
ATOM 1574 N N . GLY A 1 210 ? 16.470 10.981 -6.652 1.00 89.31 210 GLY A N 1
ATOM 1575 C CA . GLY A 1 210 ? 15.017 10.910 -6.740 1.00 89.31 210 GLY A CA 1
ATOM 1576 C C . GLY A 1 210 ? 14.520 9.534 -7.173 1.00 89.31 210 GLY A C 1
ATOM 1577 O O . GLY A 1 210 ? 13.359 9.415 -7.541 1.00 89.31 210 GLY A O 1
ATOM 1578 N N . PHE A 1 211 ? 15.372 8.504 -7.188 1.00 92.75 211 PHE A N 1
ATOM 1579 C CA . PHE A 1 211 ? 15.011 7.157 -7.618 1.00 92.75 211 PHE A CA 1
ATOM 1580 C C . PHE A 1 211 ? 15.708 6.109 -6.759 1.00 92.75 211 PHE A C 1
ATOM 1582 O O . PHE A 1 211 ? 16.908 5.873 -6.894 1.00 92.75 211 PHE A O 1
ATOM 1589 N N . ARG A 1 212 ? 14.931 5.442 -5.898 1.00 94.19 212 ARG A N 1
ATOM 1590 C CA . ARG A 1 212 ? 15.420 4.399 -4.983 1.00 94.19 212 ARG A CA 1
ATOM 1591 C C . ARG A 1 212 ? 16.553 4.901 -4.093 1.00 94.19 212 ARG A C 1
ATOM 1593 O O . ARG A 1 212 ? 17.535 4.197 -3.849 1.00 94.19 212 ARG A O 1
ATOM 1600 N N . ASP A 1 213 ? 16.403 6.118 -3.586 1.00 94.00 213 ASP A N 1
ATOM 1601 C CA . ASP A 1 213 ? 17.405 6.749 -2.744 1.00 94.00 213 ASP A CA 1
ATOM 1602 C C . ASP A 1 213 ? 17.557 5.988 -1.414 1.00 94.00 213 ASP A C 1
ATOM 1604 O O . ASP A 1 213 ? 16.573 5.515 -0.826 1.00 94.00 213 ASP A O 1
ATOM 1608 N N . PRO A 1 214 ? 18.786 5.840 -0.893 1.00 94.31 214 PRO A N 1
ATOM 1609 C CA . PRO A 1 214 ? 19.000 5.306 0.445 1.00 94.31 214 PRO A CA 1
ATOM 1610 C C . PRO A 1 214 ? 18.237 6.122 1.499 1.00 94.31 214 PRO A C 1
ATOM 1612 O O . PRO A 1 214 ? 18.351 7.344 1.558 1.00 94.31 214 PRO A O 1
ATOM 1615 N N . GLY A 1 215 ? 17.462 5.437 2.342 1.00 92.00 215 GLY A N 1
ATOM 1616 C CA . GLY A 1 215 ? 16.636 6.076 3.373 1.00 92.00 215 GLY A CA 1
ATOM 1617 C C . GLY A 1 215 ? 15.295 6.636 2.882 1.00 92.00 215 GLY A C 1
ATOM 1618 O O . GLY A 1 215 ? 14.549 7.164 3.702 1.00 92.00 215 GLY A O 1
ATOM 1619 N N . GLY A 1 216 ? 14.967 6.506 1.591 1.00 94.88 216 GLY A N 1
ATOM 1620 C CA . GLY A 1 216 ? 13.630 6.803 1.072 1.00 94.88 216 GLY A CA 1
ATOM 1621 C C . GLY A 1 216 ? 12.547 5.885 1.660 1.00 94.88 216 GLY A C 1
ATOM 1622 O O . GLY A 1 216 ? 12.833 4.765 2.100 1.00 94.88 216 GLY A O 1
ATOM 1623 N N . GLY A 1 217 ? 11.299 6.367 1.661 1.00 96.62 217 GLY A N 1
ATOM 1624 C CA . GLY A 1 217 ? 10.121 5.561 1.989 1.00 96.62 217 GLY A CA 1
ATOM 1625 C C . GLY A 1 217 ? 9.903 4.442 0.971 1.00 96.62 217 GLY A C 1
ATOM 1626 O O . GLY A 1 217 ? 10.541 4.426 -0.078 1.00 96.62 217 GLY A O 1
ATOM 1627 N N . ILE A 1 218 ? 9.011 3.492 1.259 1.00 97.75 218 ILE A N 1
ATOM 1628 C CA . ILE A 1 218 ? 8.782 2.327 0.384 1.00 97.75 218 ILE A CA 1
ATOM 1629 C C . ILE A 1 218 ? 8.413 2.710 -1.060 1.00 97.75 218 ILE A C 1
ATOM 1631 O O . ILE A 1 218 ? 8.819 2.020 -1.996 1.00 97.75 218 ILE A O 1
ATOM 1635 N N . MET A 1 219 ? 7.695 3.822 -1.242 1.00 98.19 219 MET A N 1
ATOM 1636 C CA . MET A 1 219 ? 7.265 4.308 -2.556 1.00 98.19 219 MET A CA 1
ATOM 1637 C C . MET A 1 219 ? 8.377 5.051 -3.316 1.00 98.19 219 MET A C 1
ATOM 1639 O O . MET A 1 219 ? 8.210 5.386 -4.477 1.00 98.19 219 MET A O 1
ATOM 1643 N N . ASN A 1 220 ? 9.539 5.283 -2.699 1.00 96.94 220 ASN A N 1
ATOM 1644 C CA . ASN A 1 220 ? 10.763 5.709 -3.386 1.00 96.94 220 ASN A CA 1
ATOM 1645 C C . ASN A 1 220 ? 11.733 4.523 -3.466 1.00 96.94 220 ASN A C 1
ATOM 1647 O O . ASN A 1 220 ? 12.220 4.135 -4.520 1.00 96.94 220 ASN A O 1
ATOM 1651 N N . ASN A 1 221 ? 12.018 3.883 -2.343 1.00 96.31 221 ASN A N 1
ATOM 1652 C CA . ASN A 1 221 ? 12.927 2.759 -2.263 1.00 96.31 221 ASN A CA 1
ATOM 1653 C C . ASN A 1 221 ? 12.197 1.548 -1.676 1.00 96.31 221 ASN A C 1
ATOM 1655 O O . ASN A 1 221 ? 11.980 1.515 -0.466 1.00 96.31 221 ASN A O 1
ATOM 1659 N N . PRO A 1 222 ? 11.907 0.504 -2.472 1.00 95.50 222 PRO A N 1
ATOM 1660 C CA . PRO A 1 222 ? 11.212 -0.696 -1.992 1.00 95.50 222 PRO A CA 1
ATOM 1661 C C . PRO A 1 222 ? 11.920 -1.427 -0.832 1.00 95.50 222 PRO A C 1
ATOM 1663 O O . PRO A 1 222 ? 11.315 -2.217 -0.104 1.00 95.50 222 PRO A O 1
ATOM 1666 N N . SER A 1 223 ? 13.209 -1.150 -0.595 1.00 95.19 223 SER A N 1
ATOM 1667 C CA . SER A 1 223 ? 13.928 -1.643 0.591 1.00 95.19 223 SER A CA 1
ATOM 1668 C C . SER A 1 223 ? 13.550 -0.898 1.880 1.00 95.19 223 SER A C 1
ATOM 1670 O O . SER A 1 223 ? 13.640 -1.479 2.962 1.00 95.19 223 SER A O 1
ATOM 1672 N N . GLY A 1 224 ? 13.084 0.348 1.776 1.00 96.56 224 GLY A N 1
ATOM 1673 C CA . GLY A 1 224 ? 12.602 1.180 2.876 1.00 96.56 224 GLY A CA 1
ATOM 1674 C C . GLY A 1 224 ? 11.299 0.676 3.501 1.00 96.56 224 GLY A C 1
ATOM 1675 O O . GLY A 1 224 ? 10.693 -0.295 3.041 1.00 96.56 224 GLY A O 1
ATOM 1676 N N . ASN A 1 225 ? 10.885 1.326 4.590 1.00 97.56 225 ASN A N 1
ATOM 1677 C CA . ASN A 1 225 ? 9.582 1.108 5.223 1.00 97.56 225 ASN A CA 1
ATOM 1678 C C . ASN A 1 225 ? 8.561 2.129 4.693 1.00 97.56 225 ASN A C 1
ATOM 1680 O O . ASN A 1 225 ? 8.958 3.220 4.280 1.00 97.56 225 ASN A O 1
ATOM 1684 N N . PRO A 1 226 ? 7.255 1.817 4.734 1.00 98.31 226 PRO A N 1
ATOM 1685 C CA . PRO A 1 226 ? 6.224 2.814 4.477 1.00 98.31 226 PRO A CA 1
ATOM 1686 C C . PRO A 1 226 ? 6.276 3.940 5.514 1.00 98.31 226 PRO A C 1
ATOM 1688 O O . PRO A 1 226 ? 6.527 3.704 6.699 1.00 98.31 226 PRO A O 1
ATOM 1691 N N . THR A 1 227 ? 6.008 5.159 5.062 1.00 98.00 227 THR A N 1
ATOM 1692 C CA . THR A 1 227 ? 5.792 6.336 5.906 1.00 98.00 227 THR A CA 1
ATOM 1693 C C . THR A 1 227 ? 4.324 6.418 6.333 1.00 98.00 227 THR A C 1
ATOM 1695 O O . THR A 1 227 ? 3.463 5.718 5.798 1.00 98.00 227 THR A O 1
ATOM 1698 N N . THR A 1 228 ? 3.995 7.291 7.288 1.00 98.12 228 THR A N 1
ATOM 1699 C CA . THR A 1 228 ? 2.597 7.512 7.700 1.00 98.12 228 THR A CA 1
ATOM 1700 C C . THR A 1 228 ? 1.724 8.058 6.565 1.00 98.12 228 THR A C 1
ATOM 1702 O O . THR A 1 228 ? 0.537 7.736 6.515 1.00 98.12 228 THR A O 1
ATOM 1705 N N . ALA A 1 229 ? 2.301 8.812 5.621 1.00 98.00 229 ALA A N 1
ATOM 1706 C CA . ALA A 1 229 ? 1.595 9.323 4.445 1.00 98.00 229 ALA A CA 1
ATOM 1707 C C . ALA A 1 229 ? 1.095 8.191 3.532 1.00 98.00 229 ALA A C 1
ATOM 1709 O O . ALA A 1 229 ? 0.011 8.292 2.961 1.00 98.00 229 ALA A O 1
ATOM 1710 N N . ASN A 1 230 ? 1.811 7.062 3.473 1.00 98.62 230 ASN A N 1
ATOM 1711 C CA . ASN A 1 230 ? 1.400 5.901 2.678 1.00 98.62 230 ASN A CA 1
ATOM 1712 C C . ASN A 1 230 ? 0.153 5.182 3.247 1.00 98.62 230 ASN A C 1
ATOM 1714 O O . ASN A 1 230 ? -0.389 4.281 2.616 1.00 98.62 230 ASN A O 1
ATOM 1718 N N . TYR A 1 231 ? -0.346 5.578 4.424 1.00 98.75 231 TYR A N 1
ATOM 1719 C CA . TYR A 1 231 ? -1.589 5.054 5.006 1.00 98.75 231 TYR A CA 1
ATOM 1720 C C . TYR A 1 231 ? -2.764 6.031 4.898 1.00 98.75 231 TYR A C 1
ATOM 1722 O O . TYR A 1 231 ? -3.816 5.785 5.488 1.00 98.75 231 TYR A O 1
ATOM 1730 N N . GLU A 1 232 ? -2.622 7.139 4.170 1.00 98.56 232 GLU A N 1
ATOM 1731 C CA . GLU A 1 232 ? -3.620 8.210 4.148 1.00 98.56 232 GLU A CA 1
ATOM 1732 C C . GLU A 1 232 ? -4.993 7.736 3.645 1.00 98.56 232 GLU A C 1
ATOM 1734 O O . GLU A 1 232 ? -6.014 7.989 4.289 1.00 98.56 232 GLU A O 1
ATOM 1739 N N . LEU A 1 233 ? -5.040 6.959 2.559 1.00 98.62 233 LEU A N 1
ATOM 1740 C CA . LEU A 1 233 ? -6.308 6.443 2.038 1.00 98.62 233 LEU A CA 1
ATOM 1741 C C . LEU A 1 233 ? -6.958 5.417 2.984 1.00 98.62 233 LEU A C 1
ATOM 1743 O O . LEU A 1 233 ? -8.185 5.387 3.132 1.00 98.62 233 LEU A O 1
ATOM 1747 N N . VAL A 1 234 ? -6.142 4.608 3.673 1.00 98.81 234 VAL A N 1
ATOM 1748 C CA . VAL A 1 234 ? -6.599 3.691 4.731 1.00 98.81 234 VAL A CA 1
ATOM 1749 C C . VAL A 1 234 ? -7.193 4.487 5.891 1.00 98.81 234 VAL A C 1
ATOM 1751 O O . VAL A 1 234 ? -8.303 4.182 6.330 1.00 98.81 234 VAL A O 1
ATOM 1754 N N . ARG A 1 235 ? -6.498 5.534 6.356 1.00 98.75 235 ARG A N 1
ATOM 1755 C CA . ARG A 1 235 ? -6.948 6.423 7.434 1.00 98.75 235 ARG A CA 1
ATOM 1756 C C . ARG A 1 235 ? -8.297 7.043 7.103 1.00 98.75 235 ARG A C 1
ATOM 1758 O O . ARG A 1 235 ? -9.211 6.944 7.916 1.00 98.75 235 ARG A O 1
ATOM 1765 N N . GLN A 1 236 ? -8.438 7.649 5.924 1.00 98.62 236 GLN A N 1
ATOM 1766 C CA . GLN A 1 236 ? -9.679 8.299 5.493 1.00 98.62 236 GLN A CA 1
ATOM 1767 C C . GLN A 1 236 ? -10.868 7.326 5.501 1.00 98.62 236 GLN A C 1
ATOM 1769 O O . GLN A 1 236 ? -11.934 7.639 6.037 1.00 98.62 236 GLN A O 1
ATOM 1774 N N . ASN A 1 237 ? -10.681 6.117 4.964 1.00 98.69 237 ASN A N 1
ATOM 1775 C CA . ASN A 1 237 ? -11.752 5.125 4.882 1.00 98.69 237 ASN A CA 1
ATOM 1776 C C . ASN A 1 237 ? -12.068 4.472 6.235 1.00 98.69 237 ASN A C 1
ATOM 1778 O O . ASN A 1 237 ? -13.240 4.235 6.527 1.00 98.69 237 ASN A O 1
ATOM 1782 N N . ALA A 1 238 ? -11.066 4.241 7.087 1.00 98.50 238 ALA A N 1
ATOM 1783 C CA . ALA A 1 238 ? -11.267 3.756 8.452 1.00 98.50 238 ALA A CA 1
ATOM 1784 C C . ALA A 1 238 ? -12.005 4.792 9.312 1.00 98.50 238 ALA A C 1
ATOM 1786 O O . ALA A 1 238 ? -12.987 4.458 9.971 1.00 98.50 238 ALA A O 1
ATOM 1787 N N . ALA A 1 239 ? -11.573 6.055 9.255 1.00 98.44 239 ALA A N 1
ATOM 1788 C CA . ALA A 1 239 ? -12.213 7.187 9.920 1.00 98.44 239 ALA A CA 1
ATOM 1789 C C . ALA A 1 239 ? -13.690 7.301 9.514 1.00 98.44 239 ALA A C 1
ATOM 1791 O O . ALA A 1 239 ? -14.578 7.348 10.366 1.00 98.44 239 ALA A O 1
ATOM 1792 N N . SER A 1 240 ? -13.966 7.227 8.206 1.00 98.12 240 SER A N 1
ATOM 1793 C CA . SER A 1 240 ? -15.333 7.242 7.686 1.00 98.12 240 SER A CA 1
ATOM 1794 C C . SER A 1 240 ? -16.163 6.039 8.152 1.00 98.12 240 SER A C 1
ATOM 1796 O O . SER A 1 240 ? -17.315 6.227 8.531 1.00 98.12 240 SER A O 1
ATOM 1798 N N . ALA A 1 241 ? -15.597 4.826 8.176 1.00 97.88 241 ALA A N 1
ATOM 1799 C CA . ALA A 1 241 ? -16.288 3.629 8.667 1.00 97.88 241 ALA A CA 1
ATOM 1800 C C . ALA A 1 241 ? -16.604 3.697 10.173 1.00 97.88 241 ALA A C 1
ATOM 1802 O O . ALA A 1 241 ? -17.637 3.195 10.613 1.00 97.88 241 ALA A O 1
ATOM 1803 N N . MET A 1 242 ? -15.738 4.343 10.959 1.00 97.25 242 MET A N 1
ATOM 1804 C CA . MET A 1 242 ? -15.957 4.553 12.393 1.00 97.25 242 MET A CA 1
ATOM 1805 C C . MET A 1 242 ? -16.888 5.730 12.705 1.00 97.25 242 MET A C 1
ATOM 1807 O O . MET A 1 242 ? -17.434 5.792 13.805 1.00 97.25 242 MET A O 1
ATOM 1811 N N . GLY A 1 243 ? -17.071 6.658 11.760 1.00 96.81 243 GLY A N 1
ATOM 1812 C CA . GLY A 1 243 ? -17.735 7.936 12.016 1.00 96.81 243 GLY A CA 1
ATOM 1813 C C . GLY A 1 243 ? -16.913 8.849 12.932 1.00 96.81 243 GLY A C 1
ATOM 1814 O O . GLY A 1 243 ? -17.487 9.591 13.723 1.00 96.81 243 GLY A O 1
ATOM 1815 N N . LEU A 1 244 ? -15.581 8.763 12.855 1.00 96.94 244 LEU A N 1
ATOM 1816 C CA . LEU A 1 244 ? -14.637 9.499 13.699 1.00 96.94 244 LEU A CA 1
ATOM 1817 C C . LEU A 1 244 ? -13.641 10.282 12.844 1.00 96.94 244 LEU A C 1
ATOM 1819 O O . LEU A 1 244 ? -13.425 9.971 11.674 1.00 96.94 244 LEU A O 1
ATOM 1823 N N . THR A 1 245 ? -12.974 11.258 13.453 1.00 97.75 245 THR A N 1
ATOM 1824 C CA . THR A 1 245 ? -11.752 11.843 12.893 1.00 97.75 245 THR A CA 1
ATOM 1825 C C . THR A 1 245 ? -10.558 11.046 13.397 1.00 97.75 245 THR A C 1
ATOM 1827 O O . THR A 1 245 ? -10.455 10.776 14.591 1.00 97.75 245 THR A O 1
ATOM 1830 N N . CYS A 1 246 ? -9.644 10.696 12.495 1.00 98.44 246 CYS A N 1
ATOM 1831 C CA . CYS A 1 246 ? -8.423 9.976 12.841 1.00 98.44 246 CYS A CA 1
ATOM 1832 C C . CYS A 1 246 ? -7.182 10.686 12.308 1.00 98.44 246 CYS A C 1
ATOM 1834 O O . CYS A 1 246 ? -7.217 11.252 11.212 1.00 98.44 246 CYS A O 1
ATOM 1836 N N . THR A 1 247 ? -6.073 10.560 13.025 1.00 98.50 247 THR A N 1
ATOM 1837 C CA . THR A 1 247 ? -4.715 10.846 12.542 1.00 98.50 247 THR A CA 1
ATOM 1838 C C . THR A 1 247 ? -3.939 9.540 12.356 1.00 98.50 247 THR A C 1
ATOM 1840 O O . THR A 1 247 ? -4.313 8.509 12.919 1.00 98.50 247 THR A O 1
ATOM 1843 N N . THR A 1 248 ? -2.875 9.571 11.551 1.00 98.44 248 THR A N 1
ATOM 1844 C CA . THR A 1 248 ? -1.932 8.451 11.421 1.00 98.44 248 THR A CA 1
ATOM 1845 C C . THR A 1 248 ? -0.666 8.765 12.205 1.00 98.44 248 THR A C 1
ATOM 1847 O O . THR A 1 248 ? -0.083 9.834 12.037 1.00 98.44 248 THR A O 1
ATOM 1850 N N . GLU A 1 249 ? -0.211 7.812 13.007 1.00 98.31 249 GLU A N 1
ATOM 1851 C CA . GLU A 1 249 ? 1.057 7.871 13.732 1.00 98.31 249 GLU A CA 1
ATOM 1852 C C . GLU A 1 249 ? 1.915 6.653 13.393 1.00 98.31 249 GLU A C 1
ATOM 1854 O O . GLU A 1 249 ? 1.396 5.605 13.001 1.00 98.31 249 GLU A O 1
ATOM 1859 N N . THR A 1 250 ? 3.229 6.773 13.574 1.00 97.19 250 THR A N 1
ATOM 1860 C CA . THR A 1 250 ? 4.126 5.611 13.574 1.00 97.19 250 THR A CA 1
ATOM 1861 C C . THR A 1 250 ? 3.773 4.702 14.755 1.00 97.19 250 THR A C 1
ATOM 1863 O O . THR A 1 250 ? 3.479 5.192 15.850 1.00 97.19 250 THR A O 1
ATOM 1866 N N . ALA A 1 251 ? 3.747 3.390 14.517 1.00 89.31 251 ALA A N 1
ATOM 1867 C CA . ALA A 1 251 ? 3.411 2.384 15.529 1.00 89.31 251 ALA A CA 1
ATOM 1868 C C . ALA A 1 251 ? 4.610 1.970 16.391 1.00 89.31 251 ALA A C 1
ATOM 1870 O O . ALA A 1 251 ? 5.755 2.014 15.885 1.00 89.31 251 ALA A O 1
#

Foldseek 3Di:
DPPPPPDDDDDDDDDPDPPDPPPPDPPPDPPPPLFDWFDKDWAWDKAKKADDDQDDVVPVNGDMDIDIQTWIWTQGQNQLAIETEAEEEEDDDADVVLVVLQQCLQQVQAWQFKFKDWQDPVCNPGNVVGHTYGYDYHYDPDPGRAYAYAAQQPDEDPNDHDGQFQHALRYDRSPDSQVVNLRVLVSLVDAAQAAQMRNDGNCVVVVRSRALTVPDDCSRNSVHGHDQVSCVSVQVRNCVSVVTHIGMDTD

Secondary structure (DSSP, 8-state):
------PPPPPPP--S---S------PPPPP-GGG-B---EEEEEEEEEEEE---GGGGGG-EEEEEEEEEEEEEETTTTEEEEEEEEEEESS--HHHHHHHHHHHHHHHTTSEEEE---TT-TTS-TT-EEEEEEEEE-SSS-SEEEEEE-TT--BTTB--GGG--BTTEEETT-SSHHHHHHHHHTTPPP-SSEETTEETTTTTTS-SSS-TT--TTT-TTSPPPGGGGHHHHHHHHHHHTS--EEEE-

Radius of gyration: 24.59 Å; chains: 1; bounding box: 71×46×69 Å

pLDDT: mean 90.26, std 14.29, range [39.09, 98.94]